Protein 4QDJ (pdb70)

Nearest PDB structures (foldseek):
  4qdj-assembly1_A  TM=1.005E+00  e=8.883E-45  Synechocystis sp. PCC 6803 substr. Kazusa
  4qdk-assembly2_A  TM=9.992E-01  e=4.807E-41  Synechocystis sp. PCC 6803 substr. Kazusa
  4qdk-assembly2_B-2  TM=1.002E+00  e=1.518E-40  Synechocystis sp. PCC 6803 substr. Kazusa
  4nec-assembly3_C  TM=7.761E-01  e=7.287E-10  Streptomyces lasalocidi
  4nec-assembly4_D  TM=7.834E-01  e=5.707E-09  Streptomyces lasalocidi

Secondary structure (DSSP, 8-state):
--SS--HHHHHHHHHTTHHHHHHHHHTSSS---HHHHHHHHHHHHHHHHHHHHHHHHS--TT-EEEEET-TTTTTHHHHHHTT-EEEEEES-HHHHHHHHHHHHHHHTTSSPPEEEE--GGG--S-EEEEEE-S-GGGS-HHHHHHHHHHHHHHEEEEEEEEE-B-----B-HHHHHHHHHHTTEEEEEEEEEE-SS-EEEEEEEEE-

Structure (mmCIF, N/CA/C/O backbone):
data_4QDJ
#
_entry.id   4QDJ
#
_cell.length_a   49.319
_cell.length_b   61.026
_cell.length_c   68.892
_cell.angle_alpha   90.00
_cell.angle_beta   90.00
_cell.angle_gamma   90.00
#
_symmetry.space_group_name_H-M   'P 21 21 21'
#
loop_
_entity.id
_entity.type
_entity.pdbx_description
1 polymer 'Magnesium-protoporphyrin O-methyltransferase'
2 non-polymer S-ADENOSYLMETHIONINE
3 non-polymer GLYCEROL
4 water water
#
loop_
_atom_site.group_PDB
_atom_site.id
_atom_site.type_symbol
_atom_site.label_atom_id
_atom_site.label_alt_id
_atom_site.label_comp_id
_atom_site.label_asym_id
_atom_site.label_entity_id
_atom_site.label_seq_id
_atom_site.pdbx_PDB_ins_code
_atom_site.Cartn_x
_atom_site.Cartn_y
_atom_site.Cartn_z
_atom_site.occupancy
_atom_site.B_iso_or_equiv
_atom_site.auth_seq_id
_atom_site.auth_comp_id
_atom_site.auth_asym_id
_atom_site.auth_atom_id
_atom_site.pdbx_PDB_model_num
ATOM 1 N N . THR A 1 2 ? 29.467 -29.943 4.528 1.00 18.30 2 THR A N 1
ATOM 2 C CA . THR A 1 2 ? 28.964 -28.793 5.269 1.00 19.27 2 THR A CA 1
ATOM 3 C C . THR A 1 2 ? 30.053 -27.736 5.401 1.00 19.36 2 THR A C 1
ATOM 4 O O . THR A 1 2 ? 31.183 -28.045 5.758 1.00 20.52 2 THR A O 1
ATOM 8 N N . ASN A 1 3 ? 29.719 -26.486 5.110 1.00 17.57 3 ASN A N 1
ATOM 9 C CA . ASN A 1 3 ? 30.710 -25.421 5.181 1.00 17.82 3 ASN A CA 1
ATOM 10 C C . ASN A 1 3 ? 31.015 -24.997 6.612 1.00 17.44 3 ASN A C 1
ATOM 11 O O . ASN A 1 3 ? 30.169 -25.117 7.497 1.00 17.86 3 ASN A O 1
ATOM 16 N N . ALA A 1 4 ? 32.232 -24.507 6.831 1.00 17.13 4 ALA A N 1
ATOM 17 C CA . ALA A 1 4 ? 32.635 -24.008 8.139 1.00 18.98 4 ALA A CA 1
ATOM 18 C C . ALA A 1 4 ? 31.939 -22.688 8.444 1.00 20.11 4 ALA A C 1
ATOM 19 O O . ALA A 1 4 ? 31.763 -22.319 9.606 1.00 20.53 4 ALA A O 1
ATOM 21 N N . ALA A 1 5 ? 31.543 -21.980 7.391 1.00 21.84 5 ALA A N 1
ATOM 22 C CA . ALA A 1 5 ? 30.875 -20.695 7.547 1.00 24.27 5 ALA A CA 1
ATOM 23 C C . ALA A 1 5 ? 29.915 -20.410 6.400 1.00 26.06 5 ALA A C 1
ATOM 24 O O . ALA A 1 5 ? 30.147 -20.822 5.264 1.00 25.90 5 ALA A O 1
ATOM 26 N N . LEU A 1 6 ? 28.830 -19.710 6.709 1.00 28.38 6 LEU A N 1
ATOM 27 C CA . LEU A 1 6 ? 27.927 -19.210 5.684 1.00 30.41 6 LEU A CA 1
ATOM 28 C C . LEU A 1 6 ? 28.579 -17.978 5.074 1.00 32.41 6 LEU A C 1
ATOM 29 O O . LEU A 1 6 ? 29.320 -17.270 5.758 1.00 33.35 6 LEU A O 1
ATOM 34 N N . ASP A 1 7 ? 28.322 -17.717 3.796 1.00 33.25 7 ASP A N 1
ATOM 35 C CA . ASP A 1 7 ? 28.929 -16.556 3.152 1.00 33.85 7 ASP A CA 1
ATOM 36 C C . ASP A 1 7 ? 28.354 -15.272 3.742 1.00 31.94 7 ASP A C 1
ATOM 37 O O . ASP A 1 7 ? 27.286 -15.289 4.357 1.00 31.05 7 ASP A O 1
ATOM 42 N N . ASP A 1 8 ? 29.075 -14.169 3.565 1.00 30.36 8 ASP A N 1
ATOM 43 C CA . ASP A 1 8 ? 28.722 -12.900 4.198 1.00 28.67 8 ASP A CA 1
ATOM 44 C C . ASP A 1 8 ? 27.302 -12.441 3.875 1.00 25.37 8 ASP A C 1
ATOM 45 O O . ASP A 1 8 ? 26.587 -11.967 4.755 1.00 24.32 8 ASP A O 1
ATOM 50 N N . LYS A 1 9 ? 26.900 -12.593 2.616 1.00 23.84 9 LYS A N 1
ATOM 51 C CA . LYS A 1 9 ? 25.561 -12.200 2.187 1.00 22.97 9 LYS A CA 1
ATOM 52 C C . LYS A 1 9 ? 24.473 -12.950 2.946 1.00 20.30 9 LYS A C 1
ATOM 53 O O . LYS A 1 9 ? 23.456 -12.368 3.318 1.00 19.23 9 LYS A O 1
ATOM 59 N N . THR A 1 10 ? 24.690 -14.241 3.175 1.00 20.14 10 THR A 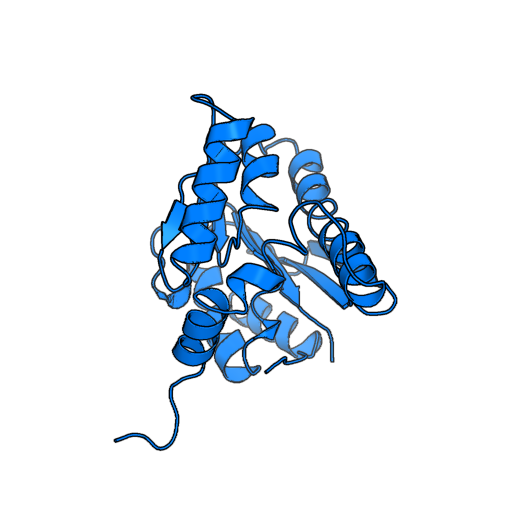N 1
ATOM 60 C CA . THR A 1 10 ? 23.715 -15.058 3.889 1.00 21.83 10 THR A CA 1
ATOM 61 C C . THR A 1 10 ? 23.611 -14.631 5.347 1.00 19.75 10 THR A C 1
ATOM 62 O O . THR A 1 10 ? 22.513 -14.534 5.895 1.00 18.16 10 THR A O 1
ATOM 66 N N . ILE A 1 11 ? 24.758 -14.370 5.967 1.00 20.12 11 ILE A N 1
ATOM 67 C CA . ILE A 1 11 ? 24.795 -13.917 7.353 1.00 18.95 11 ILE A CA 1
ATOM 68 C C . ILE A 1 11 ? 24.035 -12.602 7.508 1.00 17.55 11 ILE A C 1
ATOM 69 O O . ILE A 1 11 ? 23.218 -12.446 8.415 1.00 16.34 11 ILE A O 1
ATOM 74 N N . VAL A 1 12 ? 24.299 -11.662 6.608 1.00 15.63 12 VAL A N 1
ATOM 75 C CA . VAL A 1 12 ? 23.629 -10.369 6.645 1.00 15.54 12 VAL A CA 1
ATOM 76 C C . VAL A 1 12 ? 22.133 -10.512 6.364 1.00 13.73 12 VAL A C 1
ATOM 77 O O . VAL A 1 12 ? 21.308 -9.945 7.079 1.00 14.38 12 VAL A O 1
ATOM 81 N N . ARG A 1 13 ? 21.791 -11.280 5.332 1.00 13.25 13 ARG A N 1
ATOM 82 C CA . ARG A 1 13 ? 20.390 -11.530 4.992 1.00 13.99 13 ARG A CA 1
ATOM 83 C C . ARG A 1 13 ? 19.616 -12.139 6.158 1.00 15.08 13 ARG A C 1
ATOM 84 O O . ARG A 1 13 ? 18.529 -11.674 6.500 1.00 15.34 13 ARG A O 1
ATOM 92 N N . ASP A 1 14 ? 20.180 -13.180 6.763 1.00 15.90 14 ASP A N 1
ATOM 93 C CA . ASP A 1 14 ? 19.528 -13.858 7.880 1.00 16.83 14 ASP A CA 1
ATOM 94 C C . ASP A 1 14 ? 19.348 -12.932 9.077 1.00 16.13 14 ASP A C 1
ATOM 95 O O . ASP A 1 14 ? 18.342 -13.006 9.783 1.00 17.90 14 ASP A O 1
ATOM 100 N N . TYR A 1 15 ? 20.328 -12.063 9.301 1.00 15.02 15 TYR A N 1
ATOM 101 C CA . TYR A 1 15 ? 20.254 -11.090 10.385 1.00 14.41 15 TYR A CA 1
ATOM 102 C C . TYR A 1 15 ? 19.083 -10.131 10.185 1.00 14.36 15 TYR A C 1
ATOM 103 O O . TYR A 1 15 ? 18.285 -9.913 11.096 1.00 15.40 15 TYR A O 1
ATOM 112 N N . PHE A 1 16 ? 18.975 -9.569 8.987 1.00 13.75 16 PHE A N 1
ATOM 113 C CA . PHE A 1 16 ? 17.908 -8.615 8.698 1.00 12.88 16 PHE A CA 1
ATOM 114 C C . PHE A 1 16 ? 16.553 -9.284 8.465 1.00 15.72 16 PHE A C 1
ATOM 115 O O . PHE A 1 16 ? 15.532 -8.607 8.363 1.00 18.40 16 PHE A O 1
ATOM 123 N N . ASN A 1 17 ? 16.547 -10.611 8.383 1.00 15.77 17 ASN A N 1
ATOM 124 C CA . ASN A 1 17 ? 15.295 -11.361 8.349 1.00 16.24 17 ASN A CA 1
ATOM 125 C C . ASN A 1 17 ? 14.889 -11.841 9.739 1.00 18.08 17 ASN A C 1
ATOM 126 O O . ASN A 1 17 ? 13.803 -12.389 9.925 1.00 20.29 17 ASN A O 1
ATOM 131 N N . SER A 1 18 ? 15.768 -11.636 10.714 1.00 17.79 18 SER A N 1
ATOM 132 C CA . SER A 1 18 ? 15.492 -12.056 12.083 1.00 18.94 18 SER A CA 1
ATOM 133 C C . SER A 1 18 ? 15.542 -10.881 13.059 1.00 19.61 18 SER A C 1
ATOM 134 O O . SER A 1 18 ? 14.803 -9.909 12.904 1.00 19.64 18 SER A O 1
ATOM 137 N N . THR A 1 19 ? 16.420 -10.966 14.052 1.00 20.94 19 THR A N 1
ATOM 138 C CA A THR A 1 19 ? 16.458 -9.940 15.086 0.55 22.06 19 THR A CA 1
ATOM 139 C CA B THR A 1 19 ? 16.531 -9.951 15.099 0.45 22.38 19 THR A CA 1
ATOM 140 C C . THR A 1 19 ? 16.882 -8.577 14.538 1.00 21.87 19 THR A C 1
ATOM 141 O O . THR A 1 19 ? 16.500 -7.543 15.089 1.00 22.51 19 THR A O 1
ATOM 148 N N . GLY A 1 20 ? 17.639 -8.574 13.445 1.00 18.50 20 GLY A N 1
ATOM 149 C CA . GLY A 1 20 ? 18.058 -7.335 12.816 1.00 17.62 20 GLY A CA 1
ATOM 150 C C . GLY A 1 20 ? 16.878 -6.556 12.271 1.00 15.91 20 GLY A C 1
ATOM 151 O O . GLY A 1 20 ? 16.871 -5.325 12.295 1.00 15.09 20 GLY A O 1
ATOM 152 N N . PHE A 1 21 ? 15.874 -7.273 11.776 1.00 15.56 21 PHE A N 1
ATOM 153 C CA . PHE A 1 21 ? 14.662 -6.624 11.295 1.00 15.31 21 PHE A CA 1
ATOM 154 C C . PHE A 1 21 ? 13.987 -5.861 12.424 1.00 16.12 21 PHE A C 1
ATOM 155 O O . PHE A 1 21 ? 13.660 -4.688 12.278 1.00 16.50 21 PHE A O 1
ATOM 163 N N . ASP A 1 22 ? 13.789 -6.532 13.551 1.00 16.77 22 ASP A N 1
ATOM 164 C CA . ASP A 1 22 ? 13.117 -5.925 14.691 1.00 16.54 22 ASP A CA 1
ATOM 165 C C . ASP A 1 22 ? 13.855 -4.686 15.191 1.00 15.49 22 ASP A C 1
ATOM 166 O O . ASP A 1 22 ? 13.241 -3.661 15.484 1.00 15.60 22 ASP A O 1
ATOM 171 N N . ARG A 1 23 ? 15.177 -4.779 15.265 1.00 14.11 23 ARG A N 1
ATOM 172 C CA . ARG A 1 23 ? 15.979 -3.688 15.799 1.00 15.91 23 ARG A CA 1
ATOM 173 C C . ARG A 1 23 ? 16.042 -2.501 14.844 1.00 13.41 23 ARG A C 1
ATOM 174 O O . ARG A 1 23 ? 15.898 -1.353 15.262 1.00 12.89 23 ARG A O 1
ATOM 182 N N . TRP A 1 24 ? 16.241 -2.776 13.560 1.00 12.56 24 TRP A N 1
ATOM 183 C CA . TRP A 1 24 ? 16.371 -1.698 12.585 1.00 12.22 24 TRP A CA 1
ATOM 184 C C . TRP A 1 24 ? 15.037 -1.081 12.163 1.00 12.76 24 TRP A C 1
ATOM 185 O O . TRP A 1 24 ? 14.983 0.100 11.825 1.00 13.09 24 TRP A O 1
ATOM 196 N N . ARG A 1 25 ? 13.960 -1.860 12.195 1.00 11.90 25 ARG A N 1
ATOM 197 C CA A ARG A 1 25 ? 12.632 -1.305 11.958 0.48 12.50 25 ARG A CA 1
ATOM 198 C CA B ARG A 1 25 ? 12.638 -1.298 11.953 0.52 12.43 25 ARG A CA 1
ATOM 199 C C . ARG A 1 25 ? 12.335 -0.262 13.030 1.00 12.06 25 ARG A C 1
ATOM 200 O O . ARG A 1 25 ? 11.720 0.769 12.760 1.00 12.57 25 ARG A O 1
ATOM 215 N N . ARG A 1 26 ? 12.786 -0.538 14.250 1.00 11.09 26 ARG A N 1
ATOM 216 C CA . ARG A 1 26 ? 12.590 0.385 15.359 1.00 11.86 26 ARG A CA 1
ATOM 217 C C . ARG A 1 26 ? 13.467 1.627 15.194 1.00 12.47 26 ARG A C 1
ATOM 218 O O . ARG A 1 26 ? 12.981 2.752 15.304 1.00 13.38 26 ARG A O 1
ATOM 226 N N . ILE A 1 27 ? 14.751 1.423 14.918 1.00 11.74 27 ILE A N 1
ATOM 227 C CA . ILE A 1 27 ? 15.670 2.544 14.730 1.00 12.31 27 ILE A CA 1
ATOM 228 C C . ILE A 1 27 ? 15.209 3.454 13.593 1.00 12.77 27 ILE A C 1
ATOM 229 O O . ILE A 1 27 ? 15.161 4.676 13.744 1.00 13.42 27 ILE A O 1
ATOM 234 N N . TYR A 1 28 ? 14.849 2.849 12.465 1.00 12.16 28 TYR A N 1
ATOM 235 C CA . TYR A 1 28 ? 14.413 3.594 11.287 1.00 13.31 28 TYR A CA 1
ATOM 236 C C . TYR A 1 28 ? 12.956 4.037 11.371 1.00 15.43 28 TYR A C 1
ATOM 237 O O . TYR A 1 28 ? 12.458 4.716 10.472 1.00 18.40 28 TYR A O 1
ATOM 246 N N . GLY A 1 29 ? 12.270 3.642 12.438 1.00 14.21 29 GLY A N 1
ATOM 247 C CA . GLY A 1 29 ? 10.860 3.951 12.590 1.00 14.86 29 GLY A CA 1
ATOM 248 C C . GLY A 1 29 ? 10.600 4.906 13.736 1.00 16.82 29 GLY A C 1
ATOM 249 O O . GLY A 1 29 ? 11.358 5.850 13.954 1.00 18.52 29 GLY A O 1
ATOM 250 N N . ASP A 1 30 ? 9.522 4.660 14.473 1.00 17.64 30 ASP A N 1
ATOM 251 C CA A ASP A 1 30 ? 9.151 5.495 15.609 0.58 20.31 30 ASP A CA 1
ATOM 252 C CA B ASP A 1 30 ? 9.195 5.499 15.617 0.42 19.53 30 ASP A CA 1
ATOM 253 C C . ASP A 1 30 ? 9.155 4.677 16.896 1.00 18.93 30 ASP A C 1
ATOM 254 O O . ASP A 1 30 ? 9.189 3.447 16.860 1.00 19.78 30 ASP A O 1
ATOM 263 N N . GLY A 1 31 ? 9.105 5.363 18.030 1.00 16.65 31 GLY A N 1
ATOM 264 C CA . GLY A 1 31 ? 9.047 4.683 19.305 1.00 17.25 31 GLY A CA 1
ATOM 265 C C . GLY A 1 31 ? 10.342 4.751 20.085 1.00 15.43 31 GLY A C 1
ATOM 266 O O . GLY A 1 31 ? 11.387 5.153 19.565 1.00 15.60 31 GLY A O 1
ATOM 267 N N . GLN A 1 32 ? 10.254 4.338 21.343 1.00 15.91 32 GLN A N 1
ATOM 268 C CA . GLN A 1 32 ? 11.361 4.387 22.285 1.00 16.08 32 GLN A CA 1
ATOM 269 C C . GLN A 1 32 ? 12.605 3.659 21.784 1.00 15.15 32 GLN A C 1
ATOM 270 O O . GLN A 1 32 ? 12.522 2.562 21.234 1.00 15.18 32 GLN A O 1
ATOM 276 N N . VAL A 1 33 ? 13.755 4.298 21.965 1.00 14.50 33 VAL A N 1
ATOM 277 C CA . VAL A 1 33 ? 15.048 3.693 21.675 1.00 14.31 33 VAL A CA 1
ATOM 278 C C . VAL A 1 33 ? 16.022 4.129 22.760 1.00 14.55 33 VAL A C 1
ATOM 279 O O . VAL A 1 33 ? 15.794 5.140 23.425 1.00 15.80 33 VAL A O 1
ATOM 283 N N . ASN A 1 34 ? 17.100 3.376 22.956 1.00 13.44 34 ASN A N 1
ATOM 284 C CA . ASN A 1 34 ? 18.129 3.823 23.890 1.00 13.86 34 ASN A CA 1
ATOM 285 C C . ASN A 1 34 ? 18.926 4.967 23.268 1.00 14.00 34 ASN A C 1
ATOM 286 O O . ASN A 1 34 ? 18.772 5.252 22.080 1.00 13.40 34 ASN A O 1
ATOM 291 N N . PHE A 1 35 ? 19.766 5.631 24.056 1.00 14.45 35 PHE A N 1
ATOM 292 C CA . PHE A 1 35 ? 20.421 6.844 23.567 1.00 15.54 35 PHE A CA 1
ATOM 293 C C . PHE A 1 35 ? 21.400 6.581 22.420 1.00 16.57 35 PHE A C 1
ATOM 294 O O . PHE A 1 35 ? 21.650 7.462 21.599 1.00 16.75 35 PHE A O 1
ATOM 302 N N . VAL A 1 36 ? 21.933 5.365 22.356 1.00 15.58 36 VAL A N 1
ATOM 303 C CA . VAL A 1 36 ? 22.805 4.974 21.253 1.00 17.48 36 VAL A CA 1
ATOM 304 C C . VAL A 1 36 ? 21.993 4.815 19.970 1.00 15.94 36 VAL A C 1
ATOM 305 O O . VAL A 1 36 ? 22.363 5.336 18.914 1.00 16.04 36 VAL A O 1
ATOM 309 N N . GLN A 1 37 ? 20.884 4.091 20.074 1.00 14.71 37 GLN A N 1
ATOM 310 C CA . GLN A 1 37 ? 19.986 3.874 18.945 1.00 13.77 37 GLN A CA 1
ATOM 311 C C . GLN A 1 37 ? 19.378 5.184 18.455 1.00 12.84 37 GLN A C 1
ATOM 312 O O . GLN A 1 37 ? 19.176 5.373 17.256 1.00 13.00 37 GLN A O 1
ATOM 318 N N . LYS A 1 38 ? 19.086 6.086 19.387 1.00 12.49 38 LYS A N 1
ATOM 319 C CA . LYS A 1 38 ? 18.525 7.386 19.037 1.00 12.64 38 LYS A CA 1
ATOM 320 C C . LYS A 1 38 ? 19.534 8.199 18.234 1.00 12.44 38 LYS A C 1
ATOM 321 O O . LYS A 1 38 ? 19.175 8.886 17.277 1.00 12.71 38 LYS A O 1
ATOM 327 N N . ASP A 1 39 ? 20.799 8.111 18.630 1.00 12.41 39 ASP A N 1
ATOM 328 C CA . ASP A 1 39 ? 21.877 8.790 17.923 1.00 12.60 39 ASP A CA 1
ATOM 329 C C . ASP A 1 39 ? 22.005 8.263 16.493 1.00 12.76 39 ASP A C 1
ATOM 330 O O . ASP A 1 39 ? 22.220 9.030 15.551 1.00 12.59 39 ASP A O 1
ATOM 335 N N . ILE A 1 40 ? 21.863 6.951 16.339 1.00 10.84 40 ILE A N 1
ATOM 336 C CA . ILE A 1 40 ? 21.907 6.317 15.025 1.00 11.08 40 ILE A CA 1
ATOM 337 C C . ILE A 1 40 ? 20.706 6.731 14.174 1.00 10.97 40 ILE A C 1
ATOM 338 O O . ILE A 1 40 ? 20.847 7.024 12.984 1.00 10.63 40 ILE A O 1
ATOM 343 N N . ARG A 1 41 ? 19.529 6.761 14.792 1.00 10.02 41 ARG A N 1
ATOM 344 C CA . ARG A 1 41 ? 18.315 7.205 14.112 1.00 9.28 41 ARG A CA 1
ATOM 345 C C . ARG A 1 41 ? 18.486 8.612 13.547 1.00 10.04 41 ARG A C 1
ATOM 346 O O . ARG A 1 41 ? 18.204 8.860 12.374 1.00 10.00 41 ARG A O 1
ATOM 354 N N . VAL A 1 42 ? 18.965 9.525 14.386 1.00 9.96 42 VAL A N 1
ATOM 355 C CA . VAL A 1 42 ? 19.159 10.917 13.988 1.00 11.21 42 VAL A CA 1
ATOM 356 C C . VAL A 1 42 ? 20.238 11.062 12.912 1.00 11.01 42 VAL A C 1
ATOM 357 O O . VAL A 1 42 ? 20.056 11.786 11.930 1.00 11.68 42 VAL A O 1
ATOM 361 N N . GLY A 1 43 ? 21.354 10.362 13.089 1.00 10.84 43 GLY A N 1
ATOM 362 C CA . GLY A 1 43 ? 22.437 10.414 12.122 1.00 10.79 43 GLY A CA 1
ATOM 363 C C . GLY A 1 43 ? 22.019 9.880 10.764 1.00 10.13 43 GLY A C 1
ATOM 364 O O . GLY A 1 43 ? 22.295 10.488 9.725 1.00 10.36 43 GLY A O 1
ATOM 365 N N . HIS A 1 44 ? 21.349 8.734 10.772 1.00 8.86 44 HIS A N 1
ATOM 366 C CA . HIS A 1 44 ? 20.868 8.129 9.538 1.00 9.10 44 HIS A CA 1
ATOM 367 C C . HIS A 1 44 ? 19.862 9.037 8.835 1.00 8.81 44 HIS A C 1
ATOM 368 O O . HIS A 1 44 ? 19.873 9.155 7.611 1.00 9.08 44 HIS A O 1
ATOM 375 N N . GLN A 1 45 ? 19.004 9.693 9.609 1.00 8.51 45 GLN A N 1
ATOM 376 C CA . GLN A 1 45 ? 18.042 10.623 9.027 1.00 9.79 45 GLN A CA 1
ATOM 377 C C . GLN A 1 45 ? 18.759 11.791 8.345 1.00 10.11 45 GLN A C 1
ATOM 378 O O . GLN A 1 45 ? 18.308 12.289 7.313 1.00 9.76 45 GLN A O 1
ATOM 384 N N . GLN A 1 46 ? 19.878 12.222 8.920 1.00 10.30 46 GLN A N 1
ATOM 385 C CA A GLN A 1 46 ? 20.670 13.292 8.323 0.47 10.84 46 GLN A CA 1
ATOM 386 C CA B GLN A 1 46 ? 20.668 13.294 8.323 0.53 10.13 46 GLN A CA 1
ATOM 387 C C . GLN A 1 46 ? 21.260 12.855 6.986 1.00 10.14 46 GLN A C 1
ATOM 388 O O . GLN A 1 46 ? 21.267 13.618 6.019 1.00 10.49 46 GLN A O 1
ATOM 399 N N . THR A 1 47 ? 21.750 11.621 6.935 1.00 9.06 47 THR A N 1
ATOM 400 C CA . THR A 1 47 ? 22.308 11.076 5.701 1.00 7.86 47 THR A CA 1
ATOM 401 C C . THR A 1 47 ? 21.245 11.032 4.610 1.00 8.44 47 THR A C 1
ATOM 402 O O . THR A 1 47 ? 21.473 11.485 3.487 1.00 9.44 47 THR A O 1
ATOM 406 N N . VAL A 1 48 ? 20.081 10.490 4.952 1.00 8.07 48 VAL A N 1
ATOM 407 C CA . VAL A 1 48 ? 18.961 10.440 4.021 1.00 8.76 48 VAL A CA 1
ATOM 408 C C . VAL A 1 48 ? 18.581 11.836 3.535 1.00 8.48 48 VAL A C 1
ATOM 409 O O . VAL A 1 48 ? 18.479 12.075 2.331 1.00 8.51 48 VAL A O 1
ATOM 413 N N . ASP A 1 49 ? 18.395 12.761 4.472 1.00 8.55 49 ASP A N 1
ATOM 414 C CA . ASP A 1 49 ? 17.993 14.122 4.124 1.00 9.09 49 ASP A CA 1
ATOM 415 C C . ASP A 1 49 ? 19.025 14.834 3.248 1.00 9.01 49 ASP A C 1
ATOM 416 O O . ASP A 1 49 ? 18.663 15.606 2.362 1.00 9.66 49 ASP A O 1
ATOM 421 N N . SER A 1 50 ? 20.306 14.572 3.492 1.00 8.94 50 SER A N 1
ATOM 422 C CA A SER A 1 50 ? 21.376 15.171 2.698 0.75 8.27 50 SER A CA 1
ATOM 423 C CA B SER A 1 50 ? 21.363 15.185 2.696 0.25 8.71 50 SER A CA 1
ATOM 424 C C . SER A 1 50 ? 21.317 14.703 1.247 1.00 8.07 50 SER A C 1
ATOM 425 O O . SER A 1 50 ? 21.504 15.488 0.318 1.00 8.86 50 SER A O 1
ATOM 430 N N . VAL A 1 51 ? 21.062 13.413 1.056 1.00 7.13 51 VAL A N 1
ATOM 431 C CA . VAL A 1 51 ? 20.989 12.855 -0.291 1.00 7.99 51 VAL A CA 1
ATOM 432 C C . VAL A 1 51 ? 19.748 13.354 -1.031 1.00 7.46 51 VAL A C 1
ATOM 433 O O . VAL A 1 51 ? 19.826 13.754 -2.194 1.00 7.15 51 VAL A O 1
ATOM 437 N N . VAL A 1 52 ? 18.607 13.353 -0.349 1.00 7.10 52 VAL A N 1
ATOM 438 C CA . VAL A 1 52 ? 17.386 13.905 -0.925 1.00 8.19 52 VAL A CA 1
ATOM 439 C C . VAL A 1 52 ? 17.611 15.358 -1.341 1.00 7.57 52 VAL A C 1
ATOM 440 O O . VAL A 1 52 ? 17.218 15.769 -2.436 1.00 8.94 52 VAL A O 1
ATOM 444 N N . ALA A 1 53 ? 18.272 16.123 -0.476 1.00 7.62 53 ALA A N 1
ATOM 445 C CA . ALA A 1 53 ? 18.544 17.530 -0.753 1.00 7.95 53 ALA A CA 1
ATOM 446 C C . ALA A 1 53 ? 19.410 17.721 -2.000 1.00 8.36 53 ALA A C 1
ATOM 447 O O . ALA A 1 53 ? 19.167 18.634 -2.792 1.00 8.82 53 ALA A O 1
ATOM 449 N N . TRP A 1 54 ? 20.417 16.865 -2.169 1.00 7.99 54 TRP A N 1
ATOM 450 C CA . TRP A 1 54 ? 21.263 16.908 -3.361 1.00 7.09 54 TRP A CA 1
ATOM 451 C C . TRP A 1 54 ? 20.417 16.737 -4.612 1.00 7.83 54 TRP A C 1
ATOM 452 O O . TRP A 1 54 ? 20.537 17.501 -5.572 1.00 9.69 54 TRP A O 1
ATOM 463 N N . LEU A 1 55 ? 19.564 15.717 -4.592 1.00 7.97 55 LEU A N 1
ATOM 464 C CA . LEU A 1 55 ? 18.786 15.342 -5.768 1.00 9.79 55 LEU A CA 1
ATOM 465 C C . LEU A 1 55 ? 17.710 16.373 -6.090 1.00 10.57 55 LEU A C 1
ATOM 466 O O . LEU A 1 55 ? 17.443 16.659 -7.257 1.00 12.65 55 LEU A O 1
ATOM 471 N N . VAL A 1 56 ? 17.105 16.937 -5.051 1.00 9.45 56 VAL A N 1
ATOM 472 C CA . VAL A 1 56 ? 16.125 18.002 -5.218 1.00 11.31 56 VAL A CA 1
ATOM 473 C C . VAL A 1 56 ? 16.782 19.252 -5.805 1.00 12.50 56 VAL A C 1
ATOM 474 O O . VAL A 1 56 ? 16.212 19.918 -6.675 1.00 15.41 56 VAL A O 1
ATOM 478 N N . ALA A 1 57 ? 17.992 19.551 -5.342 1.00 11.79 57 ALA A N 1
ATOM 479 C CA . ALA A 1 57 ? 18.707 20.750 -5.778 1.00 12.58 57 ALA A CA 1
ATOM 480 C C . ALA A 1 57 ? 19.029 20.744 -7.273 1.00 13.83 57 ALA A C 1
ATOM 481 O O . ALA A 1 57 ? 19.138 21.801 -7.893 1.00 15.24 57 ALA A O 1
ATOM 483 N N . ASP A 1 58 ? 19.175 19.554 -7.849 1.00 13.43 58 ASP A N 1
ATOM 484 C CA . ASP A 1 58 ? 19.515 19.431 -9.265 1.00 13.39 58 ASP A CA 1
ATOM 485 C C . ASP A 1 58 ? 18.373 19.866 -10.184 1.00 15.46 58 ASP A C 1
ATOM 486 O O . ASP A 1 58 ? 18.605 20.255 -11.328 1.00 16.84 58 ASP A O 1
ATOM 491 N N . GLY A 1 59 ? 17.143 19.784 -9.683 1.00 16.47 59 GLY A N 1
ATOM 492 C CA . GLY A 1 59 ? 15.981 20.252 -10.417 1.00 19.01 59 GLY A CA 1
ATOM 493 C C . GLY A 1 59 ? 15.376 19.249 -11.384 1.00 19.92 59 GLY A C 1
ATOM 494 O O . GLY A 1 59 ? 14.379 19.544 -12.044 1.00 23.96 59 GLY A O 1
ATOM 495 N N . ASN A 1 60 ? 15.966 18.061 -11.467 1.00 18.49 60 ASN A N 1
ATOM 496 C CA . ASN A 1 60 ? 15.528 17.060 -12.438 1.00 17.54 60 ASN A CA 1
ATOM 497 C C . ASN A 1 60 ? 14.999 15.779 -11.801 1.00 15.88 60 ASN A C 1
ATOM 498 O O . ASN A 1 60 ? 14.887 14.749 -12.465 1.00 16.14 60 ASN A O 1
ATOM 503 N N . LEU A 1 61 ? 14.679 15.841 -10.515 1.00 13.95 61 LEU A N 1
ATOM 504 C CA . LEU A 1 61 ? 14.219 14.656 -9.796 1.00 13.12 61 LEU A CA 1
ATOM 505 C C . LEU A 1 61 ? 12.867 14.084 -10.268 1.00 12.73 61 LEU A C 1
ATOM 506 O O . LEU A 1 61 ? 12.719 12.865 -10.351 1.00 12.84 61 LEU A O 1
ATOM 511 N N . PRO A 1 62 ? 11.873 14.947 -10.566 1.00 13.47 62 PRO A N 1
ATOM 512 C CA . PRO A 1 62 ? 10.624 14.367 -11.074 1.00 12.68 62 PRO A CA 1
ATOM 513 C C . PRO A 1 62 ? 10.829 13.562 -12.354 1.00 12.68 62 PRO A C 1
ATOM 514 O O . PRO A 1 62 ? 11.325 14.095 -13.348 1.00 15.09 62 PRO A O 1
ATOM 518 N N . GLY A 1 63 ? 10.469 12.283 -12.311 1.00 11.90 63 GLY A N 1
ATOM 519 C CA . GLY A 1 63 ? 10.583 11.413 -13.468 1.00 12.46 63 GLY A CA 1
ATOM 520 C C . GLY A 1 63 ? 11.931 10.727 -13.602 1.00 13.46 63 GLY A C 1
ATOM 521 O O . GLY A 1 63 ? 12.126 9.905 -14.497 1.00 14.87 63 GLY A O 1
ATOM 522 N N . LEU A 1 64 ? 12.863 11.059 -12.714 1.00 11.96 64 LEU A N 1
ATOM 523 C CA . LEU A 1 64 ? 14.208 10.492 -12.774 1.00 11.93 64 LEU A CA 1
ATOM 524 C C . LEU A 1 64 ? 14.215 9.022 -12.362 1.00 10.59 64 LEU A C 1
ATOM 525 O O . LEU A 1 64 ? 13.624 8.652 -11.348 1.00 10.70 64 LEU A O 1
ATOM 530 N N . LEU A 1 65 ? 14.887 8.184 -13.145 1.00 10.79 65 LEU A N 1
ATOM 531 C CA . LEU A 1 65 ? 14.997 6.769 -12.806 1.00 11.73 65 LEU A CA 1
ATOM 532 C C . LEU A 1 65 ? 16.099 6.542 -11.782 1.00 11.40 65 LEU A C 1
ATOM 533 O O . LEU A 1 65 ? 17.278 6.775 -12.056 1.00 12.31 65 LEU A O 1
ATOM 538 N N . VAL A 1 66 ? 15.701 6.083 -10.600 1.00 9.95 66 VAL A N 1
ATOM 539 C CA . VAL A 1 66 ? 16.618 5.906 -9.484 1.00 8.90 66 VAL A CA 1
ATOM 540 C C . VAL A 1 66 ? 16.569 4.479 -8.953 1.00 9.24 66 VAL A C 1
ATOM 541 O O . VAL A 1 66 ? 15.492 3.936 -8.701 1.00 11.41 66 VAL A O 1
ATOM 545 N N . CYS A 1 67 ? 17.742 3.877 -8.793 1.00 7.45 67 CYS A N 1
ATOM 546 C CA . CYS A 1 67 ? 17.863 2.579 -8.144 1.00 8.04 67 CYS A CA 1
ATOM 547 C C . CYS A 1 67 ? 18.335 2.782 -6.711 1.00 7.84 67 CYS A C 1
ATOM 548 O O . CYS A 1 67 ? 19.369 3.406 -6.478 1.00 9.23 67 CYS A O 1
ATOM 551 N N . ASP A 1 68 ? 17.562 2.269 -5.756 1.00 7.15 68 ASP A N 1
ATOM 552 C CA . ASP A 1 68 ? 17.924 2.309 -4.341 1.00 7.42 68 ASP A CA 1
ATOM 553 C C . ASP A 1 68 ? 18.295 0.893 -3.912 1.00 8.77 68 ASP A C 1
ATOM 554 O O . ASP A 1 68 ? 17.426 0.088 -3.573 1.00 9.15 68 ASP A O 1
ATOM 559 N N . ALA A 1 69 ? 19.592 0.593 -3.950 1.00 8.50 69 ALA A N 1
ATOM 560 C CA . ALA A 1 69 ? 20.093 -0.754 -3.690 1.00 9.10 69 ALA A CA 1
ATOM 561 C C . ALA A 1 69 ? 20.390 -0.971 -2.209 1.00 8.99 69 ALA A C 1
ATOM 562 O O . ALA A 1 69 ? 21.203 -0.259 -1.622 1.00 11.40 69 ALA A O 1
ATOM 564 N N . GLY A 1 70 ? 19.739 -1.968 -1.616 1.00 9.00 70 GLY A N 1
ATOM 565 C CA . GLY A 1 70 ? 19.802 -2.176 -0.180 1.00 9.61 70 GLY A CA 1
ATOM 566 C C . GLY A 1 70 ? 18.918 -1.157 0.515 1.00 9.80 70 GLY A C 1
ATOM 567 O O . GLY A 1 70 ? 19.339 -0.487 1.458 1.00 12.34 70 GLY A O 1
ATOM 568 N N . CYS A 1 71 ? 17.679 -1.055 0.044 1.00 8.68 71 CYS A N 1
ATOM 569 C CA . CYS A 1 71 ? 16.783 0.038 0.420 1.00 8.65 71 CYS A CA 1
ATOM 570 C C . CYS A 1 71 ? 16.251 -0.021 1.852 1.00 9.08 71 CYS A C 1
ATOM 571 O O . CYS A 1 71 ? 15.651 0.943 2.328 1.00 9.11 71 CYS A O 1
ATOM 574 N N . GLY A 1 72 ? 16.458 -1.143 2.533 1.00 8.99 72 GLY A N 1
ATOM 575 C CA . GLY A 1 72 ? 15.978 -1.291 3.895 1.00 9.35 72 GLY A CA 1
ATOM 576 C C . GLY A 1 72 ? 14.468 -1.162 3.973 1.00 9.77 72 GLY A C 1
ATOM 577 O O . GLY A 1 72 ? 13.749 -1.787 3.195 1.00 10.55 72 GLY A O 1
ATOM 578 N N . VAL A 1 73 ? 13.985 -0.340 4.903 1.00 9.95 73 VAL A N 1
ATOM 579 C CA . VAL A 1 73 ? 12.549 -0.118 5.051 1.00 10.82 73 VAL A CA 1
ATOM 580 C C . VAL A 1 73 ? 12.074 1.093 4.245 1.00 9.35 73 VAL A C 1
ATOM 581 O O . VAL A 1 73 ? 11.006 1.644 4.507 1.00 11.44 73 VAL A O 1
ATOM 585 N N . GLY A 1 74 ? 12.877 1.504 3.266 1.00 8.44 74 GLY A N 1
ATOM 586 C CA . GLY A 1 74 ? 12.483 2.555 2.342 1.00 8.39 74 GLY A CA 1
ATOM 587 C C . GLY A 1 74 ? 12.690 3.978 2.828 1.00 8.08 74 GLY A C 1
ATOM 588 O O . GLY A 1 74 ? 12.044 4.903 2.332 1.00 8.03 74 GLY A O 1
ATOM 589 N N . SER A 1 75 ? 13.599 4.159 3.783 1.00 8.44 75 SER A N 1
ATOM 590 C CA . SER A 1 75 ? 13.864 5.477 4.360 1.00 8.04 75 SER A CA 1
ATOM 591 C C . SER A 1 75 ? 14.253 6.515 3.314 1.00 7.99 75 SER A C 1
ATOM 592 O O . SER A 1 75 ? 13.922 7.692 3.450 1.00 8.56 75 SER A O 1
ATOM 595 N N . LEU A 1 76 ? 14.963 6.082 2.277 1.00 7.05 76 LEU A N 1
ATOM 596 C CA . LEU A 1 76 ? 15.317 6.974 1.179 1.00 6.76 76 LEU A CA 1
ATOM 597 C C . LEU A 1 76 ? 14.327 6.865 0.021 1.00 5.93 76 LEU A C 1
ATOM 598 O O . LEU A 1 76 ? 13.964 7.871 -0.589 1.00 6.75 76 LEU A O 1
ATOM 603 N N . SER A 1 77 ? 13.896 5.641 -0.277 1.00 6.60 77 SER A N 1
ATOM 604 C CA . SER A 1 77 ? 13.008 5.393 -1.415 1.00 5.91 77 SER A CA 1
ATOM 605 C C . SER A 1 77 ? 11.721 6.203 -1.359 1.00 6.09 77 SER A C 1
ATOM 606 O O . SER A 1 77 ? 11.282 6.770 -2.364 1.00 7.61 77 SER A O 1
ATOM 609 N N . ILE A 1 78 ? 11.110 6.243 -0.183 1.00 6.20 78 ILE A N 1
ATOM 610 C CA . ILE A 1 78 ? 9.833 6.927 -0.022 1.00 7.15 78 ILE A CA 1
ATOM 611 C C . ILE A 1 78 ? 9.921 8.449 -0.242 1.00 7.33 78 ILE A C 1
ATOM 612 O O . ILE A 1 78 ? 9.171 8.989 -1.056 1.00 6.92 78 ILE A O 1
ATOM 617 N N . PRO A 1 79 ? 10.848 9.145 0.447 1.00 7.14 79 PRO A N 1
ATOM 618 C CA . PRO A 1 79 ? 10.923 10.584 0.155 1.00 8.36 79 PRO A CA 1
ATOM 619 C C . PRO A 1 79 ? 11.336 10.926 -1.280 1.00 7.72 79 PRO A C 1
ATOM 620 O O . PRO A 1 79 ? 10.923 11.970 -1.784 1.00 8.16 79 PRO A O 1
ATOM 624 N N . LEU A 1 80 ? 12.122 10.074 -1.933 1.00 6.93 80 LEU A N 1
ATOM 625 C CA . LEU A 1 80 ? 12.451 10.317 -3.336 1.00 6.56 80 LEU A CA 1
ATOM 626 C C . LEU A 1 80 ? 11.209 10.177 -4.213 1.00 6.30 80 LEU A C 1
ATOM 627 O O . LEU A 1 80 ? 10.993 10.974 -5.124 1.00 7.29 80 LEU A O 1
ATOM 632 N N . ALA A 1 81 ? 10.390 9.169 -3.926 1.00 7.45 81 ALA A N 1
ATOM 633 C CA . ALA A 1 81 ? 9.146 8.968 -4.663 1.00 7.94 81 ALA A CA 1
ATOM 634 C C . ALA A 1 81 ? 8.173 10.116 -4.412 1.00 7.34 81 ALA A C 1
ATOM 635 O O . ALA A 1 81 ? 7.473 10.556 -5.324 1.00 9.05 81 ALA A O 1
ATOM 637 N N . GLN A 1 82 ? 8.133 10.594 -3.171 1.00 6.95 82 GLN A N 1
ATOM 638 C CA . GLN A 1 82 ? 7.304 11.740 -2.813 1.00 7.76 82 GLN A CA 1
ATOM 639 C C . GLN A 1 82 ? 7.691 12.970 -3.628 1.00 8.22 82 GLN A C 1
ATOM 640 O O . GLN A 1 82 ? 6.840 13.796 -3.967 1.00 10.33 82 GLN A O 1
ATOM 646 N N . ALA A 1 83 ? 8.978 13.078 -3.949 1.00 7.78 83 ALA A N 1
ATOM 647 C CA . ALA A 1 83 ? 9.492 14.205 -4.723 1.00 7.97 83 ALA A CA 1
ATOM 648 C C . ALA A 1 83 ? 9.356 13.989 -6.231 1.00 9.40 83 ALA A C 1
ATOM 649 O O . ALA A 1 83 ? 9.766 14.837 -7.026 1.00 12.42 83 ALA A O 1
ATOM 651 N N . GLY A 1 84 ? 8.789 12.851 -6.622 1.00 9.48 84 GLY A N 1
ATOM 652 C CA . GLY A 1 84 ? 8.497 12.593 -8.021 1.00 9.71 84 GLY A CA 1
ATOM 653 C C . GLY A 1 84 ? 9.414 11.629 -8.758 1.00 9.07 84 GLY A C 1
ATOM 654 O O . GLY A 1 84 ? 9.200 11.359 -9.940 1.00 11.02 84 GLY A O 1
ATOM 655 N N . ALA A 1 85 ? 10.431 11.107 -8.082 1.00 7.70 85 ALA A N 1
ATOM 656 C CA . ALA A 1 85 ? 11.352 10.174 -8.731 1.00 7.84 85 ALA A CA 1
ATOM 657 C C . ALA A 1 85 ? 10.671 8.849 -9.044 1.00 8.89 85 ALA A C 1
ATOM 658 O O . ALA A 1 85 ? 9.717 8.456 -8.372 1.00 10.19 85 ALA A O 1
ATOM 660 N N . LEU A 1 86 ? 11.159 8.173 -10.079 1.00 8.42 86 LEU A N 1
ATOM 661 C CA . LEU A 1 86 ? 10.737 6.813 -10.374 1.00 10.15 86 LEU A CA 1
ATOM 662 C C . LEU A 1 86 ? 11.728 5.885 -9.697 1.00 8.63 86 LEU A C 1
ATOM 663 O O . LEU A 1 86 ? 12.823 5.652 -10.208 1.00 9.25 86 LEU A O 1
ATOM 668 N N . VAL A 1 87 ? 11.339 5.377 -8.533 1.00 8.06 87 VAL A N 1
ATOM 669 C CA . VAL A 1 87 ? 12.262 4.683 -7.647 1.00 8.46 87 VAL A CA 1
ATOM 670 C C . VAL A 1 87 ? 12.108 3.170 -7.708 1.00 8.88 87 VAL A C 1
ATOM 671 O O . VAL A 1 87 ? 11.003 2.634 -7.598 1.00 10.36 87 VAL A O 1
ATOM 675 N N . TYR A 1 88 ? 13.235 2.491 -7.883 1.00 8.07 88 TYR A N 1
ATOM 676 C CA . TYR A 1 88 ? 13.278 1.040 -7.885 1.00 9.05 88 TYR A CA 1
ATOM 677 C C . TYR A 1 88 ? 14.144 0.604 -6.716 1.00 9.50 88 TYR A C 1
ATOM 678 O O . TYR A 1 88 ? 15.370 0.647 -6.788 1.00 10.63 88 TYR A O 1
ATOM 687 N N . GLY A 1 89 ? 13.492 0.217 -5.625 1.00 8.38 89 GLY A N 1
ATOM 688 C CA . GLY A 1 89 ? 14.192 -0.166 -4.416 1.00 8.40 89 GLY A CA 1
ATOM 689 C C . GLY A 1 89 ? 14.298 -1.670 -4.311 1.00 9.73 89 GLY A C 1
ATOM 690 O O . GLY A 1 89 ? 13.378 -2.395 -4.683 1.00 10.59 89 GLY A O 1
ATOM 691 N N . SER A 1 90 ? 15.430 -2.145 -3.813 1.00 9.06 90 SER A N 1
ATOM 692 C CA . SER A 1 90 ? 15.615 -3.572 -3.622 1.00 8.43 90 SER A CA 1
ATOM 693 C C . SER A 1 90 ? 16.456 -3.828 -2.386 1.00 7.65 90 SER A C 1
ATOM 694 O O . SER A 1 90 ? 17.273 -2.994 -1.995 1.00 8.61 90 SER A O 1
ATOM 697 N N . ASP A 1 91 ? 16.243 -4.983 -1.769 1.00 8.63 91 ASP A N 1
ATOM 698 C CA . ASP A 1 91 ? 16.975 -5.355 -0.571 1.00 9.57 91 ASP A CA 1
ATOM 699 C C . ASP A 1 91 ? 17.068 -6.872 -0.510 1.00 8.68 91 ASP A C 1
ATOM 700 O O . ASP A 1 91 ? 16.170 -7.574 -0.974 1.00 9.45 91 ASP A O 1
ATOM 705 N N . ILE A 1 92 ? 18.156 -7.378 0.055 1.00 9.29 92 ILE A N 1
ATOM 706 C CA . ILE A 1 92 ? 18.367 -8.819 0.130 1.00 10.93 92 ILE A CA 1
ATOM 707 C C . ILE A 1 92 ? 17.424 -9.460 1.152 1.00 11.11 92 ILE A C 1
ATOM 708 O O . ILE A 1 92 ? 17.165 -10.664 1.107 1.00 12.62 92 ILE A O 1
ATOM 713 N N . SER A 1 93 ? 16.899 -8.640 2.058 1.00 9.97 93 SER A N 1
ATOM 714 C CA . SER A 1 93 ? 16.015 -9.115 3.119 1.00 11.34 93 SER A CA 1
ATOM 715 C C . SER A 1 93 ? 14.540 -8.933 2.774 1.00 11.80 93 SER A C 1
ATOM 716 O O . SER A 1 93 ? 14.069 -7.810 2.603 1.00 11.96 93 SER A O 1
ATOM 719 N N . GLU A 1 94 ? 13.811 -10.041 2.686 1.00 12.90 94 GLU A N 1
ATOM 720 C CA . GLU A 1 94 ? 12.385 -9.986 2.385 1.00 13.79 94 GLU A CA 1
ATOM 721 C C . GLU A 1 94 ? 11.596 -9.267 3.481 1.00 13.50 94 GLU A C 1
ATOM 722 O O . GLU A 1 94 ? 10.594 -8.612 3.199 1.00 13.58 94 GLU A O 1
ATOM 728 N N . LYS A 1 95 ? 12.054 -9.376 4.726 1.00 12.84 95 LYS A N 1
ATOM 729 C CA . LYS A 1 95 ? 11.378 -8.698 5.829 1.00 12.71 95 LYS A CA 1
ATOM 730 C C . LYS A 1 95 ? 11.493 -7.182 5.707 1.00 12.65 95 LYS A C 1
ATOM 731 O O . LYS A 1 95 ? 10.507 -6.463 5.877 1.00 13.68 95 LYS A O 1
ATOM 737 N N . MET A 1 96 ? 12.694 -6.698 5.406 1.00 11.74 96 MET A N 1
ATOM 738 C CA . MET A 1 96 ? 12.898 -5.266 5.225 1.00 11.16 96 MET A CA 1
ATOM 739 C C . MET A 1 96 ? 12.079 -4.750 4.043 1.00 12.47 96 MET A C 1
ATOM 740 O O . MET A 1 96 ? 11.413 -3.719 4.149 1.00 14.70 96 MET A O 1
ATOM 745 N N . VAL A 1 97 ? 12.124 -5.483 2.930 1.00 13.80 97 VAL A N 1
ATOM 746 C CA . VAL A 1 97 ? 11.351 -5.153 1.731 1.00 16.04 97 VAL A CA 1
ATOM 747 C C . VAL A 1 97 ? 9.855 -5.073 2.020 1.00 15.50 97 VAL A C 1
ATOM 748 O O . VAL A 1 97 ? 9.174 -4.144 1.579 1.00 15.70 97 VAL A O 1
ATOM 752 N N . GLY A 1 98 ? 9.352 -6.053 2.764 1.00 15.07 98 GLY A N 1
ATOM 753 C CA . GLY A 1 98 ? 7.943 -6.102 3.105 1.00 14.93 98 GLY A CA 1
ATOM 754 C C . GLY A 1 98 ? 7.516 -4.888 3.904 1.00 14.14 98 GLY A C 1
ATOM 755 O O . GLY A 1 98 ? 6.439 -4.335 3.685 1.00 14.66 98 GLY A O 1
ATOM 756 N N . GLU A 1 99 ? 8.370 -4.469 4.831 1.00 12.80 99 GLU A N 1
ATOM 757 C CA . GLU A 1 99 ? 8.086 -3.295 5.642 1.00 13.43 99 GLU A CA 1
ATOM 758 C C . GLU A 1 99 ? 8.124 -2.026 4.794 1.00 12.83 99 GLU A C 1
ATOM 759 O O . GLU A 1 99 ? 7.300 -1.130 4.973 1.00 13.67 99 GLU A O 1
ATOM 765 N N . ALA A 1 100 ? 9.078 -1.956 3.868 1.00 11.10 100 ALA A N 1
ATOM 766 C CA . ALA A 1 100 ? 9.178 -0.813 2.964 1.00 10.85 100 ALA A CA 1
ATOM 767 C C . ALA A 1 100 ? 7.883 -0.627 2.182 1.00 11.33 100 ALA A C 1
ATOM 768 O O . ALA A 1 100 ? 7.363 0.484 2.075 1.00 11.65 100 ALA A O 1
ATOM 770 N N . GLN A 1 101 ? 7.357 -1.725 1.649 1.00 11.20 101 GLN A N 1
ATOM 771 C CA . GLN A 1 101 ? 6.110 -1.676 0.896 1.00 11.68 101 GLN A CA 1
ATOM 772 C C . GLN A 1 101 ? 4.932 -1.271 1.780 1.00 12.41 101 GLN A C 1
ATOM 773 O O . GLN A 1 101 ? 4.066 -0.508 1.357 1.00 13.62 101 GLN A O 1
ATOM 779 N N . GLN A 1 102 ? 4.904 -1.783 3.007 1.00 12.88 102 GLN A N 1
ATOM 780 C CA . GLN A 1 102 ? 3.852 -1.421 3.950 1.00 15.43 102 GLN A CA 1
ATOM 781 C C . GLN A 1 102 ? 3.888 0.070 4.273 1.00 15.74 102 GLN A C 1
ATOM 782 O O . GLN A 1 102 ? 2.856 0.741 4.253 1.00 17.35 102 GLN A O 1
ATOM 788 N N . LYS A 1 103 ? 5.080 0.585 4.559 1.00 14.96 103 LYS A N 1
ATOM 789 C CA . LYS A 1 103 ? 5.238 2.000 4.878 1.00 15.83 103 LYS A CA 1
ATOM 790 C C . LYS A 1 103 ? 4.897 2.870 3.670 1.00 16.91 103 LYS A C 1
ATOM 791 O O . LYS A 1 103 ? 4.306 3.941 3.814 1.00 19.04 103 LYS A O 1
ATOM 797 N N . ALA A 1 104 ? 5.261 2.400 2.481 1.00 15.04 104 ALA A N 1
ATOM 798 C CA . ALA A 1 104 ? 4.983 3.138 1.253 1.00 15.09 104 ALA A CA 1
ATOM 799 C C . ALA A 1 104 ? 3.486 3.214 0.966 1.00 17.37 104 ALA A C 1
ATOM 800 O O . ALA A 1 104 ? 2.963 4.283 0.657 1.00 19.89 104 ALA A O 1
ATOM 802 N N . GLN A 1 105 ? 2.800 2.079 1.075 1.00 17.12 105 GLN A N 1
ATOM 803 C CA . GLN A 1 105 ? 1.362 2.023 0.821 1.00 19.77 105 GLN A CA 1
ATOM 804 C C . GLN A 1 105 ? 0.590 2.924 1.782 1.00 19.89 105 GLN A C 1
ATOM 805 O O . GLN A 1 105 ? -0.390 3.563 1.399 1.00 19.90 105 GLN A O 1
ATOM 811 N N . GLU A 1 106 ? 1.045 2.976 3.030 1.00 20.60 106 GLU A N 1
ATOM 812 C CA . GLU A 1 106 ? 0.371 3.758 4.059 1.00 22.96 106 GLU A CA 1
ATOM 813 C C . GLU A 1 106 ? 0.460 5.258 3.803 1.00 23.15 106 GLU A C 1
ATOM 814 O O . GLU A 1 106 ? -0.487 5.997 4.069 1.00 25.44 106 GLU A O 1
ATOM 820 N N . VAL A 1 107 ? 1.595 5.707 3.281 1.00 23.02 107 VAL A N 1
ATOM 821 C CA . VAL A 1 107 ? 1.834 7.138 3.144 1.00 23.64 107 VAL A CA 1
ATOM 822 C C . VAL A 1 107 ? 1.638 7.647 1.713 1.00 22.97 107 VAL A C 1
ATOM 823 O O . VAL A 1 107 ? 1.328 8.820 1.505 1.00 24.99 107 VAL A O 1
ATOM 827 N N . LEU A 1 108 ? 1.793 6.763 0.731 1.00 20.98 108 LEU A N 1
ATOM 828 C CA . LEU A 1 108 ? 1.701 7.167 -0.670 1.00 19.86 108 LEU A CA 1
ATOM 829 C C . LEU A 1 108 ? 0.409 6.721 -1.344 1.00 23.07 108 LEU A C 1
ATOM 830 O O . LEU A 1 108 ? 0.055 7.234 -2.407 1.00 23.07 108 LEU A O 1
ATOM 835 N N . ALA A 1 109 ? -0.285 5.771 -0.721 1.00 24.08 109 ALA A N 1
ATOM 836 C CA . ALA A 1 109 ? -1.515 5.206 -1.273 1.00 24.12 109 ALA A CA 1
ATOM 837 C C . ALA A 1 109 ? -1.318 4.708 -2.704 1.00 25.18 109 ALA A C 1
ATOM 838 O O . ALA A 1 109 ? -0.497 3.827 -2.952 1.00 27.48 109 ALA A O 1
ATOM 840 N N . TYR A 1 110 ? -2.059 5.286 -3.644 1.00 24.90 110 TYR A N 1
ATOM 841 C CA . TYR A 1 110 ? -1.978 4.858 -5.037 1.00 25.28 110 TYR A CA 1
ATOM 842 C C . TYR A 1 110 ? -1.278 5.878 -5.926 1.00 26.39 110 TYR A C 1
ATOM 843 O O . TYR A 1 110 ? -1.396 5.838 -7.151 1.00 27.47 110 TYR A O 1
ATOM 852 N N . GLY A 1 111 ? -0.539 6.786 -5.300 1.00 25.46 111 GLY A N 1
ATOM 853 C CA . GLY A 1 111 ? 0.247 7.755 -6.036 1.00 24.19 111 GLY A CA 1
ATOM 854 C C . GLY A 1 111 ? 1.562 7.161 -6.496 1.00 24.56 111 GLY A C 1
ATOM 855 O O . GLY A 1 111 ? 1.680 5.951 -6.695 1.00 26.10 111 GLY A O 1
ATOM 856 N N . ASN A 1 112 ? 2.560 8.018 -6.663 1.00 21.95 112 ASN A N 1
ATOM 857 C CA . ASN A 1 112 ? 3.874 7.580 -7.106 1.00 20.78 112 ASN A CA 1
ATOM 858 C C . ASN A 1 112 ? 4.583 6.761 -6.029 1.00 21.58 112 ASN A C 1
ATOM 859 O O . ASN A 1 112 ? 5.297 7.313 -5.199 1.00 26.56 112 ASN A O 1
ATOM 864 N N . GLN A 1 113 ? 4.368 5.448 -6.038 1.00 21.33 113 GLN A N 1
ATOM 865 C CA . GLN A 1 113 ? 5.036 4.549 -5.100 1.00 18.40 113 GLN A CA 1
ATOM 866 C C . GLN A 1 113 ? 6.357 4.068 -5.682 1.00 14.27 113 GLN A C 1
ATOM 867 O O . GLN A 1 113 ? 6.476 3.899 -6.895 1.00 16.34 113 GLN A O 1
ATOM 873 N N . PRO A 1 114 ? 7.356 3.827 -4.821 1.00 10.48 114 PRO A N 1
ATOM 874 C CA . PRO A 1 114 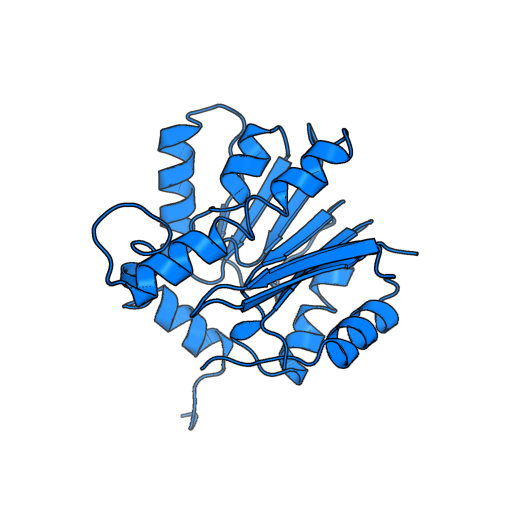? 8.516 3.105 -5.341 1.00 9.55 114 PRO A CA 1
ATOM 875 C C . PRO A 1 114 ? 8.108 1.676 -5.653 1.00 9.90 114 PRO A C 1
ATOM 876 O O . PRO A 1 114 ? 7.077 1.205 -5.167 1.00 11.80 114 PRO A O 1
ATOM 880 N N . THR A 1 115 ? 8.896 0.992 -6.467 1.00 11.36 115 THR A N 1
ATOM 881 C CA A THR A 1 115 ? 8.752 -0.442 -6.690 0.62 12.14 115 THR A CA 1
ATOM 882 C CA B THR A 1 115 ? 8.688 -0.437 -6.591 0.38 11.87 115 THR A CA 1
ATOM 883 C C . THR A 1 115 ? 9.7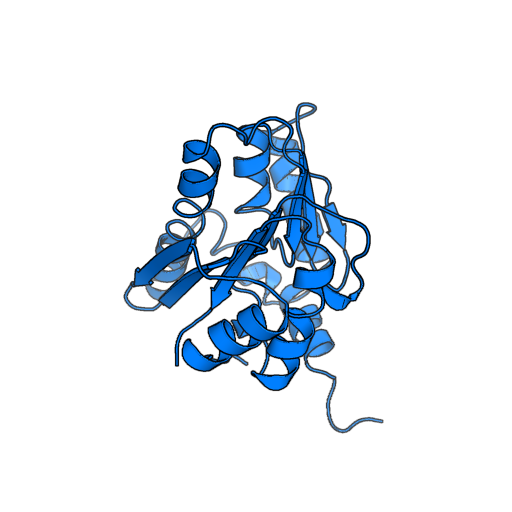71 -1.172 -5.816 1.00 11.62 115 THR A C 1
ATOM 884 O O . THR A 1 115 ? 10.948 -0.818 -5.846 1.00 11.86 115 THR A O 1
ATOM 891 N N . PHE A 1 116 ? 9.338 -2.175 -5.061 1.00 10.55 116 PHE A N 1
ATOM 892 C CA . PHE A 1 116 ? 10.239 -2.894 -4.166 1.00 10.02 116 PHE A CA 1
ATOM 893 C C . PHE A 1 116 ? 10.408 -4.357 -4.558 1.00 10.83 116 PHE A C 1
ATOM 894 O O . PHE A 1 116 ? 9.440 -5.040 -4.888 1.00 13.66 116 PHE A O 1
ATOM 902 N N . MET A 1 117 ? 11.647 -4.833 -4.499 1.00 10.69 117 MET A N 1
ATOM 903 C CA . MET A 1 117 ? 11.966 -6.204 -4.871 1.00 11.68 117 MET A CA 1
ATOM 904 C C . MET A 1 117 ? 12.939 -6.810 -3.868 1.00 11.03 117 MET A C 1
ATOM 905 O O . MET A 1 117 ? 13.827 -6.124 -3.370 1.00 11.58 117 MET A O 1
ATOM 910 N N . THR A 1 118 ? 12.770 -8.093 -3.566 1.00 10.96 118 THR A N 1
ATOM 911 C CA . THR A 1 118 ? 13.750 -8.805 -2.758 1.00 11.53 118 THR A CA 1
ATOM 912 C C . THR A 1 118 ? 14.822 -9.378 -3.670 1.00 11.45 118 THR A C 1
ATOM 913 O O . THR A 1 118 ? 14.547 -10.268 -4.477 1.00 13.53 118 THR A O 1
ATOM 917 N N . GLN A 1 119 ? 16.040 -8.859 -3.544 1.00 11.50 119 GLN A N 1
ATOM 918 C CA . GLN A 1 119 ? 17.143 -9.281 -4.397 1.00 13.16 119 GLN A CA 1
ATOM 919 C C . GLN A 1 119 ? 18.489 -8.809 -3.857 1.00 12.56 119 GLN A C 1
ATOM 920 O O . GLN A 1 119 ? 18.598 -7.716 -3.300 1.00 13.66 119 GLN A O 1
ATOM 926 N N . ASP A 1 120 ? 19.501 -9.657 -4.009 1.00 12.59 120 ASP A N 1
ATOM 927 C CA . ASP A 1 120 ? 20.890 -9.284 -3.770 1.00 12.62 120 ASP A CA 1
ATOM 928 C C . ASP A 1 120 ? 21.275 -8.238 -4.811 1.00 12.51 120 ASP A C 1
ATOM 929 O O . ASP A 1 120 ? 21.032 -8.426 -6.001 1.00 12.62 120 ASP A O 1
ATOM 934 N N . LEU A 1 121 ? 21.863 -7.131 -4.366 1.00 11.70 121 LEU A N 1
ATOM 935 C CA . LEU A 1 121 ? 22.182 -6.032 -5.276 1.00 12.52 121 LEU A CA 1
ATOM 936 C C . LEU A 1 121 ? 23.137 -6.454 -6.392 1.00 14.07 121 LEU A C 1
ATOM 937 O O . LEU A 1 121 ? 23.141 -5.861 -7.471 1.00 14.90 121 LEU A O 1
ATOM 942 N N . ALA A 1 122 ? 23.930 -7.490 -6.134 1.00 13.85 122 ALA A N 1
ATOM 943 C CA . ALA A 1 122 ? 24.864 -8.003 -7.132 1.00 15.36 122 ALA A CA 1
ATOM 944 C C . ALA A 1 122 ? 24.146 -8.708 -8.282 1.00 17.12 122 ALA A C 1
ATOM 945 O O . ALA A 1 122 ? 24.760 -9.035 -9.297 1.00 19.23 122 ALA A O 1
ATOM 947 N N . GLN A 1 123 ? 22.846 -8.937 -8.123 1.00 17.06 123 GLN A N 1
ATOM 948 C CA . GLN A 1 123 ? 22.062 -9.622 -9.146 1.00 17.42 123 GLN A CA 1
ATOM 949 C C . GLN A 1 123 ? 21.142 -8.672 -9.911 1.00 16.17 123 GLN A C 1
ATOM 950 O O . GLN A 1 123 ? 20.403 -9.095 -10.801 1.00 18.24 123 GLN A O 1
ATOM 956 N N . LEU A 1 124 ? 21.191 -7.389 -9.566 1.00 15.39 124 LEU A N 1
ATOM 957 C CA . LEU A 1 124 ? 20.364 -6.391 -10.235 1.00 14.03 124 LEU A CA 1
ATOM 958 C C . LEU A 1 124 ? 20.775 -6.208 -11.690 1.00 14.70 124 LEU A C 1
ATOM 959 O O . LEU A 1 124 ? 21.954 -6.312 -12.033 1.00 16.14 124 LEU A O 1
ATOM 964 N N . GLY A 1 125 ? 19.793 -5.931 -12.540 1.00 14.37 125 GLY A N 1
ATOM 965 C CA . GLY A 1 125 ? 20.047 -5.661 -13.943 1.00 16.66 125 GLY A CA 1
ATOM 966 C C . GLY A 1 125 ? 19.429 -4.344 -14.366 1.00 18.21 125 GLY A C 1
ATOM 967 O O . GLY A 1 125 ? 18.959 -3.574 -13.529 1.00 19.85 125 GLY A O 1
ATOM 968 N N . GLY A 1 126 ? 19.428 -4.081 -15.668 1.00 18.35 126 GLY A N 1
ATOM 969 C CA . GLY A 1 126 ? 18.841 -2.863 -16.192 1.00 17.78 126 GLY A CA 1
ATOM 970 C C . GLY A 1 126 ? 19.750 -1.657 -16.060 1.00 18.05 126 GLY A C 1
ATOM 971 O O . GLY A 1 126 ? 20.897 -1.773 -15.627 1.00 20.14 126 GLY A O 1
ATOM 972 N N . LYS A 1 127 ? 19.231 -0.493 -16.439 1.00 15.42 127 LYS A N 1
ATOM 973 C CA . LYS A 1 127 ? 20.004 0.744 -16.413 1.00 14.93 127 LYS A CA 1
ATOM 974 C C . LYS A 1 127 ? 19.210 1.879 -15.772 1.00 14.27 127 LYS A C 1
ATOM 975 O O . LYS A 1 127 ? 18.004 2.009 -15.989 1.00 16.28 127 LYS A O 1
ATOM 981 N N . TYR A 1 128 ? 19.901 2.700 -14.987 1.00 12.36 128 TYR A N 1
ATOM 982 C CA . TYR A 1 128 ? 19.284 3.812 -14.275 1.00 10.81 128 TYR A CA 1
ATOM 983 C C . TYR A 1 128 ? 20.112 5.068 -14.478 1.00 12.78 128 TYR A C 1
ATOM 984 O O . TYR A 1 128 ? 21.314 4.987 -14.721 1.00 14.78 128 TYR A O 1
ATOM 993 N N . ASP A 1 129 ? 19.481 6.232 -14.368 1.00 10.41 129 ASP A N 1
ATOM 994 C CA . ASP A 1 129 ? 20.241 7.475 -14.356 1.00 10.31 129 ASP A CA 1
ATOM 995 C C . ASP A 1 129 ? 21.114 7.507 -13.111 1.00 9.69 129 ASP A C 1
ATOM 996 O O . ASP A 1 129 ? 22.319 7.748 -13.185 1.00 10.76 129 ASP A O 1
ATOM 1001 N N . THR A 1 130 ? 20.487 7.254 -11.966 1.00 8.17 130 THR A N 1
ATOM 1002 C CA . THR A 1 130 ? 21.156 7.356 -10.678 1.00 8.80 130 THR A CA 1
ATOM 1003 C C . THR A 1 130 ? 20.990 6.074 -9.871 1.00 8.69 130 THR A C 1
ATOM 1004 O O . THR A 1 130 ? 19.884 5.551 -9.734 1.00 9.42 130 THR A O 1
ATOM 1008 N N . VAL A 1 131 ? 22.103 5.564 -9.357 1.00 7.32 131 VAL A N 1
ATOM 1009 C CA . VAL A 1 131 ? 22.086 4.406 -8.476 1.00 7.83 131 VAL A CA 1
ATOM 1010 C C . VAL A 1 131 ? 22.587 4.844 -7.106 1.00 8.05 131 VAL A C 1
ATOM 1011 O O . VAL A 1 131 ? 23.593 5.547 -7.003 1.00 8.93 131 VAL A O 1
ATOM 1015 N N . ILE A 1 132 ? 21.870 4.451 -6.059 1.00 6.48 132 ILE A N 1
ATOM 1016 C CA . ILE A 1 132 ? 22.210 4.868 -4.704 1.00 6.94 132 ILE A CA 1
ATOM 1017 C C . ILE A 1 132 ? 22.341 3.664 -3.779 1.00 8.51 132 ILE A C 1
ATOM 1018 O O . ILE A 1 132 ? 21.506 2.762 -3.798 1.00 10.53 132 ILE A O 1
ATOM 1023 N N . CYS A 1 133 ? 23.393 3.656 -2.969 1.00 8.18 133 CYS A N 1
ATOM 1024 C CA . CYS A 1 133 ? 23.618 2.580 -2.014 1.00 7.22 133 CYS A CA 1
ATOM 1025 C C . CYS A 1 133 ? 24.112 3.172 -0.699 1.00 8.85 133 CYS A C 1
ATOM 1026 O O . CYS A 1 133 ? 25.295 3.482 -0.556 1.00 9.41 133 CYS A O 1
ATOM 1029 N N . LEU A 1 134 ? 23.195 3.339 0.253 1.00 8.63 134 LEU A N 1
ATOM 1030 C CA . LEU A 1 134 ? 23.507 3.995 1.521 1.00 9.67 134 LEU A CA 1
ATOM 1031 C C . LEU A 1 134 ? 23.599 3.016 2.681 1.00 9.43 134 LEU A C 1
ATOM 1032 O O . LEU A 1 134 ? 22.687 2.219 2.900 1.00 10.93 134 LEU A O 1
ATOM 1037 N N . ASP A 1 135 ? 24.699 3.100 3.425 1.00 10.82 135 ASP A N 1
ATOM 1038 C CA . ASP A 1 135 ? 24.894 2.324 4.650 1.00 12.11 135 ASP A CA 1
ATOM 1039 C C . ASP A 1 135 ? 24.695 0.822 4.446 1.00 13.45 135 ASP A C 1
ATOM 1040 O O . ASP A 1 135 ? 24.129 0.136 5.300 1.00 16.06 135 ASP A O 1
ATOM 1045 N N . VAL A 1 136 ? 25.161 0.321 3.308 1.00 12.02 136 VAL A N 1
ATOM 1046 C CA . VAL A 1 136 ? 25.080 -1.100 3.000 1.00 11.67 136 VAL A CA 1
ATOM 1047 C C . VAL A 1 136 ? 26.481 -1.707 2.969 1.00 12.08 136 VAL A C 1
ATOM 1048 O O . VAL A 1 136 ? 26.706 -2.807 3.476 1.00 13.39 136 VAL A O 1
ATOM 1052 N N . LEU A 1 137 ? 27.425 -0.966 2.392 1.00 12.83 137 LEU A N 1
ATOM 1053 C CA . LEU A 1 137 ? 28.797 -1.441 2.224 1.00 14.17 137 LEU A CA 1
ATOM 1054 C C . LEU A 1 137 ? 29.492 -1.726 3.553 1.00 15.95 137 LEU A C 1
ATOM 1055 O O . LEU A 1 137 ? 30.476 -2.459 3.599 1.00 17.85 137 LEU A O 1
ATOM 1060 N N . ILE A 1 138 ? 28.966 -1.150 4.630 1.00 15.79 138 ILE A N 1
ATOM 1061 C CA . ILE A 1 138 ? 29.503 -1.362 5.970 1.00 18.35 138 ILE A CA 1
ATOM 1062 C C . ILE A 1 138 ? 29.457 -2.840 6.387 1.00 18.58 138 ILE A C 1
ATOM 1063 O O . ILE A 1 138 ? 30.184 -3.265 7.286 1.00 21.36 138 ILE A O 1
ATOM 1068 N N . HIS A 1 139 ? 28.620 -3.625 5.716 1.00 16.49 139 HIS A N 1
ATOM 1069 C CA . HIS A 1 139 ? 28.448 -5.034 6.067 1.00 15.97 139 HIS A CA 1
ATOM 1070 C C . HIS A 1 139 ? 29.425 -5.966 5.355 1.00 17.39 139 HIS A C 1
ATOM 1071 O O . HIS A 1 139 ? 29.369 -7.183 5.538 1.00 19.36 139 HIS A O 1
ATOM 1078 N N . TYR A 1 140 ? 30.319 -5.400 4.551 1.00 16.85 140 TYR A N 1
ATOM 1079 C CA . TYR A 1 140 ? 31.221 -6.211 3.737 1.00 17.66 140 TYR A CA 1
ATOM 1080 C C . TYR A 1 140 ? 32.660 -5.705 3.772 1.00 18.12 140 TYR A C 1
ATOM 1081 O O . TYR A 1 140 ? 32.894 -4.503 3.871 1.00 18.32 140 TYR A O 1
ATOM 1090 N N . PRO A 1 141 ? 33.632 -6.630 3.696 1.00 20.05 141 PRO A N 1
ATOM 1091 C CA . PRO A 1 141 ? 35.043 -6.237 3.607 1.00 21.27 141 PRO A CA 1
ATOM 1092 C C . PRO A 1 141 ? 35.326 -5.535 2.282 1.00 21.09 141 PRO A C 1
ATOM 1093 O O . PRO A 1 141 ? 34.544 -5.678 1.343 1.00 20.66 141 PRO A O 1
ATOM 1097 N N . THR A 1 142 ? 36.431 -4.797 2.214 1.00 20.84 142 THR A N 1
ATOM 1098 C CA . THR A 1 142 ? 36.734 -3.947 1.063 1.00 21.64 142 THR A CA 1
ATOM 1099 C C . THR A 1 142 ? 36.749 -4.692 -0.276 1.00 22.17 142 THR A C 1
ATOM 1100 O O . THR A 1 142 ? 36.274 -4.169 -1.285 1.00 21.99 142 THR A O 1
ATOM 1104 N N . GLU A 1 143 ? 37.284 -5.910 -0.278 1.00 23.68 143 GLU A N 1
ATOM 1105 C CA . GLU A 1 143 ? 37.343 -6.718 -1.495 1.00 24.54 143 GLU A CA 1
ATOM 1106 C C . GLU A 1 143 ? 35.953 -6.990 -2.065 1.00 24.57 143 GLU A C 1
ATOM 1107 O O . GLU A 1 143 ? 35.727 -6.861 -3.269 1.00 24.56 143 GLU A O 1
ATOM 1109 N N . GLU A 1 144 ? 35.021 -7.361 -1.194 1.00 22.94 144 GLU A N 1
ATOM 1110 C CA . GLU A 1 144 ? 33.654 -7.625 -1.622 1.00 22.84 144 GLU A CA 1
ATOM 1111 C C . GLU A 1 144 ? 32.928 -6.326 -1.950 1.00 21.65 144 GLU A C 1
ATOM 1112 O O . GLU A 1 144 ? 32.134 -6.267 -2.891 1.00 22.62 144 GLU A O 1
ATOM 1118 N N . ALA A 1 145 ? 33.207 -5.284 -1.173 1.00 20.44 145 ALA A N 1
ATOM 1119 C CA . ALA A 1 145 ? 32.624 -3.970 -1.421 1.00 19.44 145 ALA A CA 1
ATOM 1120 C C . ALA A 1 145 ? 33.031 -3.460 -2.801 1.00 18.57 145 ALA A C 1
ATOM 1121 O O . ALA A 1 145 ? 32.241 -2.819 -3.494 1.00 17.64 145 ALA A O 1
ATOM 1123 N N . SER A 1 146 ? 34.266 -3.760 -3.192 1.00 18.43 146 SER A N 1
ATOM 1124 C CA . SER A 1 146 ? 34.780 -3.383 -4.502 1.00 19.51 146 SE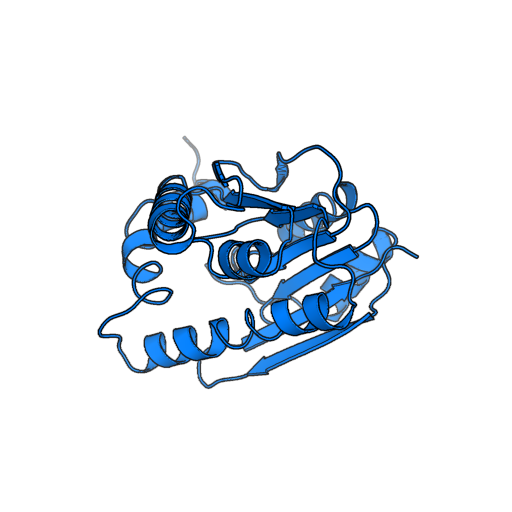R A CA 1
ATOM 1125 C C . SER A 1 146 ? 33.959 -4.011 -5.624 1.00 18.77 146 SER A C 1
ATOM 1126 O O . SER A 1 146 ? 33.577 -3.335 -6.580 1.00 18.71 146 SER A O 1
ATOM 1129 N N . ALA A 1 147 ? 33.693 -5.308 -5.501 1.00 17.42 147 ALA A N 1
ATOM 1130 C CA . ALA A 1 147 ? 32.904 -6.027 -6.494 1.00 16.68 147 ALA A CA 1
ATOM 1131 C C . ALA A 1 147 ? 31.476 -5.486 -6.539 1.00 15.83 147 ALA A C 1
ATOM 1132 O O . ALA A 1 147 ? 30.878 -5.373 -7.608 1.00 16.50 147 ALA A O 1
ATOM 1134 N N . MET A 1 148 ? 30.940 -5.149 -5.371 1.00 14.04 148 MET A N 1
ATOM 1135 C CA . MET A 1 148 ? 29.596 -4.591 -5.279 1.00 13.99 148 MET A CA 1
ATOM 1136 C C . MET A 1 148 ? 29.511 -3.227 -5.957 1.00 13.58 148 MET A C 1
ATOM 1137 O O . MET A 1 148 ? 28.579 -2.960 -6.715 1.00 14.44 148 MET A O 1
ATOM 1142 N N . ILE A 1 149 ? 30.489 -2.369 -5.681 1.00 12.78 149 ILE A N 1
ATOM 1143 C CA . ILE A 1 149 ? 30.535 -1.047 -6.295 1.00 13.26 149 ILE A CA 1
ATOM 1144 C C . ILE A 1 149 ? 30.656 -1.147 -7.813 1.00 13.89 149 ILE A C 1
ATOM 1145 O O . ILE A 1 149 ? 29.991 -0.417 -8.546 1.00 13.48 149 ILE A O 1
ATOM 1150 N N . SER A 1 150 ? 31.499 -2.062 -8.282 1.00 15.10 150 SER A N 1
ATOM 1151 C CA A SER A 1 150 ? 31.680 -2.256 -9.715 0.69 15.55 150 SER A CA 1
ATOM 1152 C CA B SER A 1 150 ? 31.683 -2.266 -9.715 0.31 15.46 150 SER A CA 1
ATOM 1153 C C . SER A 1 150 ? 30.380 -2.696 -10.383 1.00 15.44 150 SER A C 1
ATOM 1154 O O . SER A 1 150 ? 30.058 -2.253 -11.484 1.00 16.62 150 SER A O 1
ATOM 1159 N N . HIS A 1 151 ? 29.624 -3.558 -9.712 1.00 14.01 151 HIS A N 1
ATOM 1160 C CA . HIS A 1 151 ? 28.353 -3.992 -10.275 1.00 13.92 151 HIS A CA 1
ATOM 1161 C C . HIS A 1 151 ? 27.341 -2.851 -10.305 1.00 13.63 151 HIS A C 1
ATOM 1162 O O . HIS A 1 151 ? 26.648 -2.654 -11.301 1.00 15.00 151 HIS A O 1
ATOM 1169 N N . LEU A 1 152 ? 27.258 -2.107 -9.207 1.00 12.18 152 LEU A N 1
ATOM 1170 C CA . LEU A 1 152 ? 26.355 -0.965 -9.135 1.00 11.20 152 LEU A CA 1
ATOM 1171 C C . LEU A 1 152 ? 26.703 0.068 -10.200 1.00 12.80 152 LEU A C 1
ATOM 1172 O O . LEU A 1 152 ? 25.815 0.662 -10.817 1.00 13.82 152 LEU A O 1
ATOM 1177 N N . ALA A 1 153 ? 28.000 0.267 -10.419 1.00 13.39 153 ALA A N 1
ATOM 1178 C CA . ALA A 1 153 ? 28.468 1.205 -11.432 1.00 14.43 153 ALA A CA 1
ATOM 1179 C C . ALA A 1 153 ? 27.971 0.808 -12.818 1.00 15.09 153 ALA A C 1
ATOM 1180 O O . ALA A 1 153 ? 27.642 1.666 -13.635 1.00 16.60 153 ALA A O 1
ATOM 1182 N N . SER A 1 154 ? 27.897 -0.497 -13.071 1.00 14.94 154 SER A N 1
ATOM 1183 C CA . SER A 1 154 ? 27.455 -0.996 -14.371 1.00 16.86 154 SER A CA 1
ATOM 1184 C C . SER A 1 154 ? 25.972 -0.726 -14.616 1.00 17.20 154 SER A C 1
ATOM 1185 O O . SER A 1 154 ? 25.498 -0.809 -15.749 1.00 20.76 154 SER A O 1
ATOM 1188 N N . LEU A 1 155 ? 25.242 -0.407 -13.552 1.00 14.26 155 LEU A N 1
ATOM 1189 C CA . LEU A 1 155 ? 23.817 -0.115 -13.667 1.00 14.26 155 LEU A CA 1
ATOM 1190 C C . LEU A 1 155 ? 23.570 1.378 -13.833 1.00 13.34 155 LEU A C 1
ATOM 1191 O O . LEU A 1 155 ? 22.474 1.795 -14.206 1.00 14.43 155 LEU A O 1
ATOM 1196 N N . ALA A 1 156 ? 24.591 2.181 -13.550 1.00 12.84 156 ALA A N 1
ATOM 1197 C CA .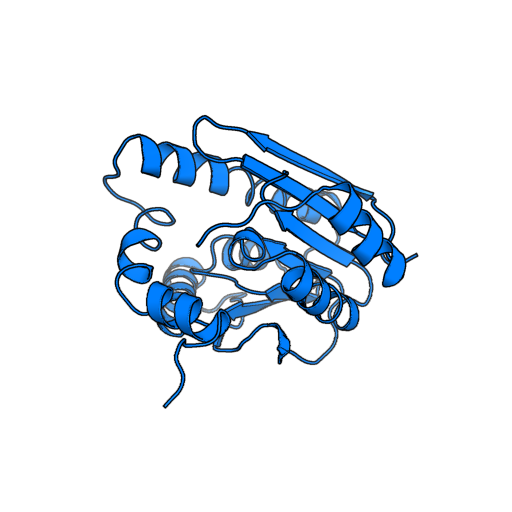 ALA A 1 156 ? 24.439 3.633 -13.519 1.00 13.41 156 ALA A CA 1
ATOM 1198 C C . ALA A 1 156 ? 24.858 4.301 -14.822 1.00 13.94 156 ALA A C 1
ATOM 1199 O O . ALA A 1 156 ? 26.041 4.337 -15.160 1.00 14.61 156 ALA A O 1
ATOM 1201 N N . ASP A 1 157 ? 23.881 4.843 -15.544 1.00 13.69 157 ASP A N 1
ATOM 1202 C CA . ASP A 1 157 ? 24.160 5.586 -16.767 1.00 15.11 157 ASP A CA 1
ATOM 1203 C C . ASP A 1 157 ? 24.949 6.858 -16.478 1.00 14.74 157 ASP A C 1
ATOM 1204 O O . ASP A 1 157 ? 25.802 7.260 -17.270 1.00 16.48 157 ASP A O 1
ATOM 1209 N N . ARG A 1 158 ? 24.664 7.493 -15.345 1.00 12.93 158 ARG A N 1
ATOM 1210 C CA . ARG A 1 158 ? 25.253 8.797 -15.061 1.00 13.99 158 ARG A CA 1
ATOM 1211 C C . ARG A 1 158 ? 25.845 8.949 -13.661 1.00 12.62 158 ARG A C 1
ATOM 1212 O O . ARG A 1 158 ? 26.929 9.510 -13.501 1.00 13.83 158 ARG A O 1
ATOM 1220 N N . ARG A 1 159 ? 25.143 8.456 -12.647 1.00 11.26 159 ARG A N 1
ATOM 1221 C CA . ARG A 1 159 ? 25.506 8.796 -11.277 1.00 10.21 159 ARG A CA 1
ATOM 1222 C C . ARG A 1 159 ? 25.388 7.640 -10.286 1.00 9.86 159 ARG A C 1
ATOM 1223 O O . ARG A 1 159 ? 24.426 6.873 -10.315 1.00 10.18 159 ARG A O 1
ATOM 1231 N N . LEU A 1 160 ? 26.386 7.531 -9.413 1.00 9.49 160 LEU A N 1
ATOM 1232 C CA . LEU A 1 160 ? 26.381 6.560 -8.329 1.00 9.61 160 LEU A CA 1
ATOM 1233 C C . LEU A 1 160 ? 26.641 7.286 -7.012 1.00 10.20 160 LEU A C 1
ATOM 1234 O O . LEU A 1 160 ? 27.634 7.997 -6.875 1.00 12.96 160 LEU A O 1
ATOM 1239 N N . ILE A 1 161 ? 25.736 7.123 -6.052 1.00 7.67 161 ILE A N 1
ATOM 1240 C CA . ILE A 1 161 ? 25.907 7.727 -4.737 1.00 7.72 161 ILE A CA 1
ATOM 1241 C C . ILE A 1 161 ? 26.088 6.628 -3.697 1.00 7.84 161 ILE A C 1
ATOM 1242 O O . ILE A 1 161 ? 25.291 5.695 -3.636 1.00 8.86 161 ILE A O 1
ATOM 1247 N N . LEU A 1 162 ? 27.146 6.737 -2.898 1.00 7.78 162 LEU A N 1
ATOM 1248 C CA . LEU A 1 162 ? 27.466 5.730 -1.891 1.00 9.09 162 LEU A CA 1
ATOM 1249 C C . LEU A 1 162 ? 27.697 6.376 -0.536 1.00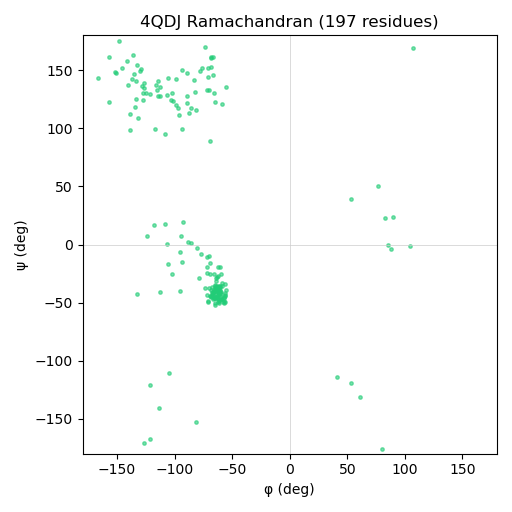 8.03 162 LEU A C 1
ATOM 1250 O O . LEU A 1 162 ? 28.140 7.519 -0.454 1.00 9.26 162 LEU A O 1
ATOM 1255 N N . SER A 1 163 ? 27.414 5.636 0.530 1.00 8.77 163 SER A N 1
ATOM 1256 C CA . SER A 1 163 ? 27.874 6.037 1.852 1.00 9.81 163 SER A CA 1
ATOM 1257 C C . SER A 1 163 ? 28.555 4.864 2.548 1.00 11.50 163 SER A C 1
ATOM 1258 O O . SER A 1 163 ? 28.221 3.703 2.308 1.00 14.20 163 SER A O 1
ATOM 1261 N N . PHE A 1 164 ? 29.525 5.178 3.398 1.00 10.37 164 PHE A N 1
ATOM 1262 C CA . PHE A 1 164 ? 30.297 4.159 4.089 1.00 11.33 164 PHE A CA 1
ATOM 1263 C C . PHE A 1 164 ? 30.893 4.747 5.358 1.00 10.41 164 PHE A C 1
ATOM 1264 O O . PHE A 1 164 ? 30.980 5.966 5.502 1.00 10.69 164 PHE A O 1
ATOM 1272 N N . ALA A 1 165 ? 31.289 3.878 6.280 1.00 12.42 165 ALA A N 1
ATOM 1273 C CA . ALA A 1 165 ? 32.001 4.311 7.472 1.00 14.17 165 ALA A CA 1
ATOM 1274 C C . ALA A 1 165 ? 33.480 4.400 7.133 1.00 16.92 165 ALA A C 1
ATOM 1275 O O . ALA A 1 165 ? 34.098 3.395 6.790 1.00 18.52 165 ALA A O 1
ATOM 1277 N N . PRO A 1 166 ? 34.053 5.608 7.215 1.00 19.49 166 PRO A N 1
ATOM 1278 C CA . PRO A 1 166 ? 35.456 5.791 6.831 1.00 21.99 166 PRO A CA 1
ATOM 1279 C C . PRO A 1 166 ? 36.425 5.148 7.820 1.00 27.37 166 PRO A C 1
ATOM 1280 O O . PRO A 1 166 ? 36.174 5.140 9.026 1.00 26.18 166 PRO A O 1
ATOM 1284 N N . LYS A 1 167 ? 37.521 4.608 7.299 1.00 33.30 167 LYS A N 1
ATOM 1285 C CA . LYS A 1 167 ? 38.519 3.945 8.129 1.00 46.15 167 LYS A CA 1
ATOM 1286 C C . LYS A 1 167 ? 39.481 4.954 8.741 1.00 45.62 167 LYS A C 1
ATOM 1287 O O . LYS A 1 167 ? 40.697 4.808 8.631 1.00 46.19 167 LYS A O 1
ATOM 1289 N N . ARG A 1 189 ? 30.898 -8.691 10.613 1.00 54.28 189 ARG A N 1
ATOM 1290 C CA . ARG A 1 189 ? 30.152 -7.690 11.367 1.00 54.72 189 ARG A CA 1
ATOM 1291 C C . ARG A 1 189 ? 30.083 -6.353 10.622 1.00 46.73 189 ARG A C 1
ATOM 1292 O O . ARG A 1 189 ? 29.459 -6.256 9.566 1.00 46.01 189 ARG A O 1
ATOM 1300 N N . ALA A 1 190 ? 30.715 -5.327 11.183 1.00 39.87 190 ALA A N 1
ATOM 1301 C CA . ALA A 1 190 ? 30.800 -4.024 10.537 1.00 33.92 190 ALA A CA 1
ATOM 1302 C C . ALA A 1 190 ? 32.207 -3.796 9.995 1.00 29.15 190 ALA A C 1
ATOM 1303 O O . ALA A 1 190 ? 33.194 -4.210 10.605 1.00 29.32 190 ALA A O 1
ATOM 1305 N N . TYR A 1 191 ? 32.292 -3.139 8.844 1.00 25.28 191 TYR A N 1
ATOM 1306 C CA . TYR A 1 191 ? 33.576 -2.866 8.216 1.00 25.43 191 TYR A CA 1
ATOM 1307 C C . TYR A 1 191 ? 33.716 -1.390 7.877 1.00 24.28 191 TYR A C 1
ATOM 1308 O O . TYR A 1 191 ? 32.780 -0.767 7.373 1.00 24.37 191 TYR A O 1
ATOM 1317 N N . GLN A 1 192 ? 34.888 -0.836 8.163 1.00 22.73 192 GLN A N 1
ATOM 1318 C CA . GLN A 1 192 ? 35.225 0.507 7.716 1.00 22.76 192 GLN A CA 1
ATOM 1319 C C . GLN A 1 192 ? 35.977 0.402 6.400 1.00 20.64 192 GLN A C 1
ATOM 1320 O O . GLN A 1 192 ? 36.669 -0.584 6.149 1.00 22.40 192 GLN A O 1
ATOM 1326 N N . HIS A 1 193 ? 35.837 1.418 5.556 1.00 17.71 193 HIS A N 1
ATOM 1327 C CA . HIS A 1 193 ? 36.547 1.449 4.286 1.00 16.85 193 HIS A CA 1
ATOM 1328 C C . HIS A 1 193 ? 37.324 2.744 4.152 1.00 16.57 193 HIS A C 1
ATOM 1329 O O . HIS A 1 193 ? 36.836 3.807 4.531 1.00 16.45 193 HIS A O 1
ATOM 1336 N N . LYS A 1 194 ? 38.540 2.650 3.625 1.00 15.74 194 LYS A N 1
ATOM 1337 C CA . LYS A 1 194 ? 39.340 3.833 3.350 1.00 15.12 194 LYS A CA 1
ATOM 1338 C C . LYS A 1 194 ? 38.724 4.600 2.194 1.00 12.54 194 LYS A C 1
ATOM 1339 O O . LYS A 1 194 ? 38.382 4.013 1.166 1.00 12.41 194 LYS A O 1
ATOM 1345 N N . GLU A 1 195 ? 38.585 5.912 2.361 1.00 11.91 195 GLU A N 1
ATOM 1346 C CA . GLU A 1 195 ? 38.061 6.757 1.295 1.00 11.06 195 GLU A CA 1
ATOM 1347 C C . GLU A 1 195 ? 38.926 6.654 0.042 1.00 11.61 195 GLU A C 1
ATOM 1348 O O . GLU A 1 195 ? 38.415 6.686 -1.076 1.00 11.98 195 GLU A O 1
ATOM 1354 N N . ALA A 1 196 ? 40.234 6.510 0.235 1.00 11.59 196 ALA A N 1
ATOM 1355 C CA . ALA A 1 196 ? 41.153 6.356 -0.887 1.00 12.92 196 ALA A CA 1
ATOM 1356 C C . ALA A 1 196 ? 40.824 5.102 -1.694 1.00 13.52 196 ALA A C 1
ATOM 1357 O O . ALA A 1 196 ? 40.896 5.109 -2.924 1.00 14.23 196 ALA A O 1
ATOM 1359 N N . ASP A 1 197 ? 40.452 4.031 -0.997 1.00 13.83 197 ASP A N 1
ATOM 1360 C CA . ASP A 1 197 ? 40.071 2.785 -1.656 1.00 14.53 197 ASP A CA 1
ATOM 1361 C C . ASP A 1 197 ? 38.762 2.942 -2.424 1.00 13.49 197 ASP A C 1
ATOM 1362 O O . ASP A 1 197 ? 38.648 2.496 -3.564 1.00 13.69 197 ASP A O 1
ATOM 1367 N N . ILE A 1 198 ? 37.774 3.573 -1.796 1.00 12.43 198 ILE A N 1
ATOM 1368 C CA . ILE A 1 198 ? 36.477 3.783 -2.433 1.00 11.44 198 ILE A CA 1
ATOM 1369 C C . ILE A 1 198 ? 36.609 4.665 -3.675 1.00 10.30 198 ILE A C 1
ATOM 1370 O O . ILE A 1 198 ? 36.025 4.371 -4.719 1.00 11.79 198 ILE A O 1
ATOM 1375 N N . ARG A 1 199 ? 37.386 5.739 -3.565 1.00 10.94 199 ARG A N 1
ATOM 1376 C CA . ARG A 1 199 ? 37.610 6.628 -4.701 1.00 10.31 199 ARG A CA 1
ATOM 1377 C C . ARG A 1 199 ? 38.340 5.921 -5.841 1.00 12.46 199 ARG A C 1
ATOM 1378 O O . ARG A 1 199 ? 38.063 6.174 -7.013 1.00 13.63 199 ARG A O 1
ATOM 1386 N N . LYS A 1 200 ? 39.271 5.036 -5.490 1.00 12.05 200 LYS A N 1
ATOM 1387 C CA . LYS A 1 200 ? 40.022 4.278 -6.484 1.00 13.93 200 LYS A CA 1
ATOM 1388 C C . LYS A 1 200 ? 39.103 3.341 -7.263 1.00 14.28 200 LYS A C 1
ATOM 1389 O O . LYS A 1 200 ? 39.171 3.268 -8.490 1.00 15.76 200 LYS A O 1
ATOM 1395 N N . ILE A 1 201 ? 38.240 2.632 -6.541 1.00 14.13 201 ILE A N 1
ATOM 1396 C CA . ILE A 1 201 ? 37.283 1.720 -7.160 1.00 14.55 201 ILE A CA 1
ATOM 1397 C C . ILE A 1 201 ? 36.329 2.475 -8.083 1.00 13.98 201 ILE A C 1
ATOM 1398 O O . ILE A 1 201 ? 36.032 2.024 -9.189 1.00 14.95 201 ILE A O 1
ATOM 1403 N N . LEU A 1 202 ? 35.859 3.632 -7.630 1.00 13.51 202 LEU A N 1
ATOM 1404 C CA . LEU A 1 202 ? 34.980 4.461 -8.447 1.00 13.49 202 LEU A CA 1
ATOM 1405 C C . LEU A 1 202 ? 35.700 4.945 -9.704 1.00 14.81 202 LEU A C 1
ATOM 1406 O O . LEU A 1 202 ? 35.138 4.924 -10.799 1.00 16.34 202 LEU A O 1
ATOM 1411 N N . GLY A 1 203 ? 36.949 5.369 -9.538 1.00 15.43 203 GLY A N 1
ATOM 1412 C CA . GLY A 1 203 ? 37.763 5.804 -10.659 1.00 17.28 203 GLY A CA 1
ATOM 1413 C C . GLY A 1 203 ? 38.008 4.694 -11.664 1.00 18.61 203 GLY A C 1
ATOM 1414 O O . GLY A 1 203 ? 37.975 4.923 -12.873 1.00 19.78 203 GLY A O 1
ATOM 1415 N N . ASP A 1 204 ? 38.249 3.486 -11.162 1.00 18.79 204 ASP A N 1
ATOM 1416 C CA . ASP A 1 204 ? 38.471 2.326 -12.023 1.00 20.34 204 ASP A CA 1
ATOM 1417 C C . ASP A 1 204 ? 37.240 2.017 -12.871 1.00 20.11 204 ASP A C 1
ATOM 1418 O O . ASP A 1 204 ? 37.350 1.454 -13.961 1.00 21.54 204 ASP A O 1
ATOM 1423 N N . ASN A 1 205 ? 36.068 2.389 -12.364 1.00 19.18 205 ASN A N 1
ATOM 1424 C CA . ASN A 1 205 ? 34.817 2.142 -13.071 1.00 19.78 205 ASN A CA 1
ATOM 1425 C C . ASN A 1 205 ? 34.352 3.321 -13.922 1.00 20.36 205 ASN A C 1
ATOM 1426 O O . ASN A 1 205 ? 33.249 3.305 -14.468 1.00 21.56 205 ASN A O 1
ATOM 1431 N N . GLY A 1 206 ? 35.197 4.342 -14.026 1.00 18.64 206 GLY A N 1
ATOM 1432 C CA . GLY A 1 206 ? 34.938 5.461 -14.914 1.00 19.54 206 GLY A CA 1
ATOM 1433 C C . GLY A 1 206 ? 34.149 6.594 -14.291 1.00 18.51 206 GLY A C 1
ATOM 1434 O O . GLY A 1 206 ? 33.507 7.372 -14.997 1.00 18.95 206 GLY A O 1
ATOM 1435 N N . PHE A 1 207 ? 34.200 6.696 -12.967 1.00 17.15 207 PHE A N 1
ATOM 1436 C CA . PHE A 1 207 ? 33.472 7.739 -12.254 1.00 17.54 207 PHE A CA 1
ATOM 1437 C C . PHE A 1 207 ? 34.404 8.725 -11.560 1.00 18.68 207 PHE A C 1
ATOM 1438 O O . PHE A 1 207 ? 35.436 8.340 -11.009 1.00 21.92 207 PHE A O 1
ATOM 1446 N N . SER A 1 208 ? 34.031 9.999 -11.596 1.00 15.89 208 SER A N 1
ATOM 1447 C CA A SER A 1 208 ? 34.749 11.027 -10.854 0.60 16.05 208 SER A CA 1
ATOM 1448 C CA B SER A 1 208 ? 34.745 11.033 -10.860 0.40 15.46 208 SER A CA 1
ATOM 1449 C C . SER A 1 208 ? 33.873 11.526 -9.712 1.00 14.48 208 SER A C 1
ATOM 1450 O O . SER A 1 208 ? 32.649 11.436 -9.775 1.00 15.63 208 SER A O 1
ATOM 1455 N N . ILE A 1 209 ? 34.501 12.045 -8.665 1.00 12.39 209 ILE A N 1
ATOM 1456 C CA . ILE A 1 209 ? 33.756 12.513 -7.505 1.00 11.26 209 ILE A CA 1
ATOM 1457 C C . ILE A 1 209 ? 33.214 13.923 -7.725 1.00 11.11 209 ILE A C 1
ATOM 1458 O O . ILE A 1 209 ? 33.941 14.816 -8.165 1.00 13.20 209 ILE A O 1
ATOM 1463 N N . ALA A 1 210 ? 31.928 14.106 -7.438 1.00 10.44 210 ALA A N 1
ATOM 1464 C CA . ALA A 1 210 ? 31.304 15.422 -7.484 1.00 11.26 210 ALA A CA 1
ATOM 1465 C C . ALA A 1 210 ? 31.087 15.919 -6.058 1.00 9.95 210 ALA A C 1
ATOM 1466 O O . ALA A 1 210 ? 32.049 16.210 -5.350 1.00 12.45 210 ALA A O 1
ATOM 1468 N N . ARG A 1 211 ? 29.833 16.001 -5.624 1.00 9.16 211 ARG A N 1
ATOM 1469 C CA . ARG A 1 211 ? 29.558 16.412 -4.250 1.00 7.81 211 ARG A CA 1
ATOM 1470 C C . ARG A 1 211 ? 29.962 15.331 -3.255 1.00 8.75 211 ARG A C 1
ATOM 1471 O O . ARG A 1 211 ? 29.989 14.144 -3.583 1.00 8.63 211 ARG A O 1
ATOM 1479 N N . THR A 1 212 ? 30.308 15.752 -2.045 1.00 8.04 212 THR A N 1
ATOM 1480 C CA . THR A 1 212 ? 30.532 14.813 -0.955 1.00 7.70 212 THR A CA 1
ATOM 1481 C C . THR A 1 212 ? 29.869 15.350 0.297 1.00 7.55 212 THR A C 1
ATOM 1482 O O . THR A 1 212 ? 29.527 16.530 0.376 1.00 7.37 212 THR A O 1
ATOM 1486 N N . GLY A 1 213 ? 29.683 14.472 1.271 1.00 6.94 213 GLY A N 1
ATOM 1487 C CA . GLY A 1 213 ? 29.074 14.855 2.524 1.00 7.15 213 GLY A CA 1
ATOM 1488 C C . GLY A 1 213 ? 29.631 14.019 3.650 1.00 7.98 213 GLY A C 1
ATOM 1489 O O . GLY A 1 213 ? 30.411 13.091 3.429 1.00 9.24 213 GLY A O 1
ATOM 1490 N N . MET A 1 214 ? 29.227 14.351 4.867 1.00 10.00 214 MET A N 1
ATOM 1491 C CA . MET A 1 214 ? 29.687 13.620 6.032 1.00 10.83 214 MET A CA 1
ATOM 1492 C C . MET A 1 214 ? 28.706 13.797 7.172 1.00 11.98 214 MET A C 1
ATOM 1493 O O . MET A 1 214 ? 28.408 14.918 7.579 1.00 14.47 214 MET A O 1
ATOM 1498 N N . THR A 1 215 ? 28.188 12.684 7.675 1.00 10.94 215 THR A N 1
ATOM 1499 C CA . THR A 1 215 ? 27.364 12.723 8.868 1.00 13.13 215 THR A CA 1
ATOM 1500 C C . THR A 1 215 ? 28.207 12.226 10.026 1.00 14.38 215 THR A C 1
ATOM 1501 O O . THR A 1 215 ? 28.767 11.131 9.972 1.00 15.05 215 THR A O 1
ATOM 1505 N N . SER A 1 216 ? 28.311 13.043 11.066 1.00 16.97 216 SER A N 1
ATOM 1506 C CA . SER A 1 216 ? 29.107 12.692 12.229 1.00 20.61 216 SER A CA 1
ATOM 1507 C C . SER A 1 216 ? 28.324 12.940 13.507 1.00 24.03 216 SER A C 1
ATOM 1508 O O . SER A 1 216 ? 28.077 14.085 13.881 1.00 26.41 216 SER A O 1
ATOM 1511 N N . THR A 1 217 ? 27.921 11.860 14.164 1.00 23.83 217 THR A N 1
ATOM 1512 C CA . THR A 1 217 ? 27.325 11.954 15.488 1.00 25.44 217 THR A CA 1
ATOM 1513 C C . THR A 1 217 ? 28.173 11.132 16.446 1.00 25.75 217 THR A C 1
ATOM 1514 O O . THR A 1 217 ? 29.280 10.719 16.104 1.00 27.24 217 THR A O 1
ATOM 1518 N N . ARG A 1 218 ? 27.654 10.886 17.642 1.00 25.22 218 ARG A N 1
ATOM 1519 C CA . ARG A 1 218 ? 28.413 10.169 18.656 1.00 26.19 218 ARG A CA 1
ATOM 1520 C C . ARG A 1 218 ? 28.661 8.709 18.276 1.00 23.53 218 ARG A C 1
ATOM 1521 O O . ARG A 1 218 ? 29.756 8.186 18.482 1.00 24.36 218 ARG A O 1
ATOM 1529 N N . PHE A 1 219 ? 27.650 8.060 17.706 1.00 19.97 219 PHE A N 1
ATOM 1530 C CA . PHE A 1 219 ? 27.733 6.631 17.413 1.00 19.42 219 PHE A CA 1
ATOM 1531 C C . PHE A 1 219 ? 27.474 6.304 15.948 1.00 19.86 219 PHE A C 1
ATOM 1532 O O . PHE A 1 219 ? 27.378 5.135 15.577 1.00 22.16 219 PHE A O 1
ATOM 1540 N N . TYR A 1 220 ? 27.358 7.334 15.119 1.00 16.44 220 TYR A N 1
ATOM 1541 C CA . TYR A 1 220 ? 27.057 7.137 13.708 1.00 15.13 220 TYR A CA 1
ATOM 1542 C C . TYR A 1 220 ? 27.978 7.986 12.843 1.00 15.66 220 TYR A C 1
ATOM 1543 O O . TYR A 1 220 ? 28.063 9.201 13.015 1.00 17.42 220 TYR A O 1
ATOM 1552 N N . TYR A 1 221 ? 28.672 7.336 11.916 1.00 15.92 221 TYR A N 1
ATOM 1553 C CA . TYR A 1 221 ? 29.600 8.026 11.031 1.00 17.83 221 TYR A CA 1
ATOM 1554 C C . TYR A 1 221 ? 29.392 7.542 9.608 1.00 17.19 221 TYR A C 1
ATOM 1555 O O . TYR A 1 221 ? 29.558 6.358 9.315 1.00 20.77 221 TYR A O 1
ATOM 1564 N N . SER A 1 222 ? 29.020 8.459 8.725 1.00 12.64 222 SER A N 1
ATOM 1565 C CA . SER A 1 222 ? 28.718 8.091 7.351 1.00 11.34 222 SER A CA 1
ATOM 1566 C C . SER A 1 222 ? 29.276 9.116 6.379 1.00 10.72 222 SER A C 1
ATOM 1567 O O . SER A 1 222 ? 28.829 10.263 6.340 1.00 12.17 222 SER A O 1
ATOM 1570 N N . ARG A 1 223 ? 30.265 8.687 5.604 1.00 9.21 223 ARG A N 1
ATOM 1571 C CA . ARG A 1 223 ? 30.856 9.506 4.556 1.00 8.35 223 ARG A CA 1
ATOM 1572 C C . ARG A 1 223 ? 30.069 9.279 3.271 1.00 8.70 223 ARG A C 1
ATOM 1573 O O . ARG A 1 223 ? 29.870 8.140 2.860 1.00 10.08 223 ARG A O 1
ATOM 1581 N N . ILE A 1 224 ? 29.619 10.360 2.643 1.00 8.02 224 ILE A N 1
ATOM 1582 C CA . ILE A 1 224 ? 28.784 10.258 1.450 1.00 7.80 224 ILE A CA 1
ATOM 1583 C C . ILE A 1 224 ? 29.529 10.776 0.225 1.00 7.31 224 ILE A C 1
ATOM 1584 O O . ILE A 1 224 ? 30.060 11.882 0.242 1.00 8.79 224 ILE A O 1
ATOM 1589 N N . LEU A 1 225 ? 29.571 9.971 -0.833 1.00 8.47 225 LEU A N 1
ATOM 1590 C CA . LEU A 1 225 ? 30.206 10.381 -2.082 1.00 7.30 225 LEU A CA 1
ATOM 1591 C C . LEU A 1 225 ? 29.218 10.340 -3.236 1.00 8.60 225 LEU A C 1
ATOM 1592 O O . LEU A 1 225 ? 28.529 9.340 -3.436 1.00 9.95 225 LEU A O 1
ATOM 1597 N N . GLU A 1 226 ? 29.153 11.432 -3.990 1.00 7.64 226 GLU A N 1
ATOM 1598 C CA . GLU A 1 226 ? 28.426 11.449 -5.250 1.00 7.20 226 GLU A CA 1
ATOM 1599 C C . GLU A 1 226 ? 29.435 11.264 -6.369 1.00 8.84 226 GLU A C 1
ATOM 1600 O O . GLU A 1 226 ? 30.361 12.062 -6.515 1.00 10.66 226 GLU A O 1
ATOM 1606 N N . ALA A 1 227 ? 29.266 10.199 -7.144 1.00 9.05 227 ALA A N 1
ATOM 1607 C CA . ALA A 1 227 ? 30.159 9.914 -8.256 1.00 10.51 227 ALA A CA 1
ATOM 1608 C C . ALA A 1 227 ? 29.409 10.070 -9.571 1.00 10.90 227 ALA A C 1
ATOM 1609 O O . ALA A 1 227 ? 28.272 9.617 -9.709 1.00 10.94 227 ALA A O 1
ATOM 1611 N N . VAL A 1 228 ? 30.046 10.723 -10.534 1.00 11.73 228 VAL A N 1
ATOM 1612 C CA A VAL A 1 228 ? 29.430 10.959 -11.834 0.66 13.34 228 VAL A CA 1
ATOM 1613 C CA B VAL A 1 228 ? 29.425 10.948 -11.832 0.34 13.12 228 VAL A CA 1
ATOM 1614 C C . VAL A 1 228 ? 30.298 10.391 -12.954 1.00 15.12 228 VAL A C 1
ATOM 1615 O O . VAL A 1 228 ? 31.522 10.544 -12.942 1.00 16.09 228 VAL A O 1
ATOM 1622 N N . ARG A 1 229 ? 29.660 9.719 -13.907 1.00 17.10 229 ARG A N 1
ATOM 1623 C CA . ARG A 1 229 ? 30.359 9.114 -15.029 1.00 21.92 229 ARG A CA 1
ATOM 1624 C C . ARG A 1 229 ? 31.006 10.195 -15.888 1.00 26.40 229 ARG A C 1
ATOM 1625 O O . ARG A 1 229 ? 30.332 11.103 -16.372 1.00 27.92 229 ARG A O 1
ATOM 1633 N N . SER A 1 230 ? 32.320 10.100 -16.061 1.00 30.84 230 SER A N 1
ATOM 1634 C CA . SER A 1 230 ? 33.067 11.104 -16.810 1.00 35.08 230 SER A CA 1
ATOM 1635 C C . SER A 1 230 ? 33.273 10.687 -18.261 1.00 36.11 230 SER A C 1
ATOM 1636 O O . SER A 1 230 ? 32.671 9.721 -18.730 1.00 37.28 230 SER A O 1
#

B-factor: mean 17.84, std 8.97, range [5.91, 66.43]

CATH classification: 3.40.50.150

Foldseek 3Di:
DDPDDDLLVVVQVCCQPVVVVLVCPLCDDDDDPPLSVQASVLVLVVLVVVLVVLVVVVP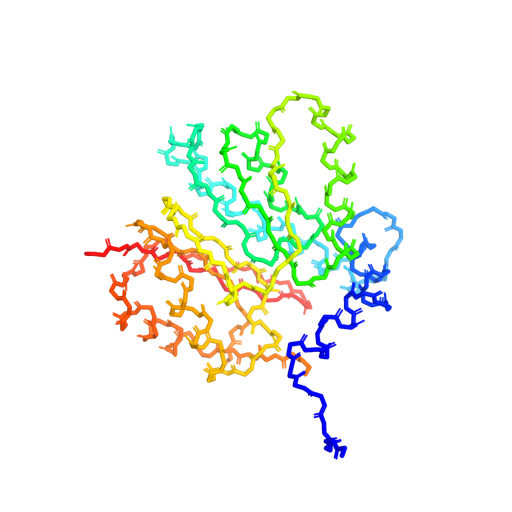LAAFFEEEEQCFLPSNPQVSQVVHHAYEYERQHPSRQVNNVVVQCVPVPPHRGHHYYNDHLLPDDAAGQEYEYEPPLQSDELVVSLSSVLSSLVRHPWKYKYKAADPCTDHHHPVSVQVSLVVNQWHWDDWDWRDDDNDTITMTMITHD

Organism: Synechocystis sp. (strain ATCC 27184 / PCC 6803 / Kazusa) (NCBI:txid1111708)

Sequence (208 aa):
TNAALDDKTIVRDYFNSTTGFDRWRRRIYGDDGQVNFVQKDIRVGHQQQTVDSSVVAWLVADGNLPGLLVCDAGCGVGSLSIPLAQAGALVYGSDISEKMVGEAQQKAQEVLAYGNQPTTFMTQDLAQLGGKYDTVICLDVLIHYPTEEASAMISSHLASLADRRLILSFAPKRAYQHKEADIRKILGDNGFSSIARTGMTSTRFYYSRILEAVVRS

Radius of gyration: 16.1 Å; Cα contacts (8 Å, |Δi|>4): 406; chains: 1; bounding box: 43×50×41 Å

InterPro domains:
  IPR010251 Magnesium-protoporphyrin IX methyltransferase [PS51556] (7-230)
  IPR010251 Magnesium-protoporphyrin IX methyltransferase [TIGR02021] (9-226)
  IPR010940 Magnesium-protoporphyrin IX methyltransferase, C-terminal [PF07109] (133-229)
  IPR029063 S-adenosyl-L-methionine-dependent methyltransferase superfamily [G3DSA:3.40.50.150] (1-230)
  IPR029063 S-adenosyl-L-methionine-dependent methyltransferase superfamily [SSF53335] (7-212)

Solvent-accessible surface area: 9867 Å² total; per-residue (Å²): 192,127,119,73,109,82,58,44,34,92,19,94,57,82,24,40,60,61,0,8,80,132,54,103,108,8,47,18,132,42,163,28,79,142,50,50,95,28,30,44,60,0,17,89,84,0,2,75,46,0,25,56,32,1,82,79,64,64,65,3,97,42,19,71,0,1,4,0,19,10,8,1,0,30,7,0,18,37,0,2,106,39,26,0,71,4,90,2,4,14,39,0,114,90,5,14,34,39,0,64,107,60,0,67,146,85,26,49,204,50,62,48,5,79,30,92,66,62,24,12,26,121,12,48,49,128,27,34,0,0,0,0,19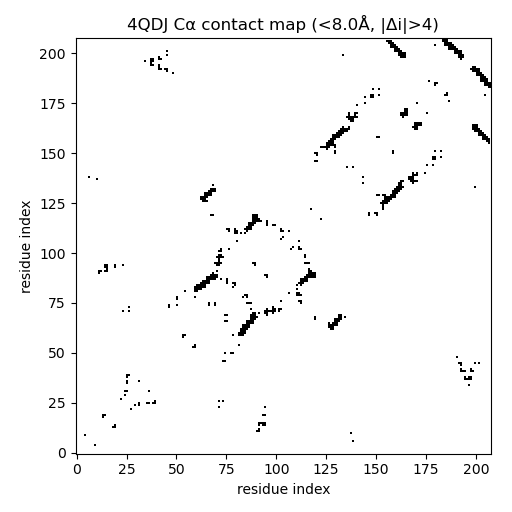,30,20,0,50,42,10,43,47,85,54,0,34,59,4,0,42,52,0,2,59,5,2,82,82,1,0,0,0,0,2,13,43,72,226,44,75,118,1,120,47,73,52,0,94,127,18,0,43,100,40,32,8,58,45,54,74,53,18,90,6,73,28,175,80,22,117,1,41,1,0,6,0,41,97,117